Protein AF-A0A382RYS4-F1 (afdb_monomer_lite)

Sequence (226 aa):
MISEGHWERLFLSHIQPLSFIWSLSFKIFPDDVVPYFILAEQAFLLTFPVVVLYRSYGIIPTVAFALYFPLWYNALFDFHLDHLAIPFLLGFFIMERKGKIGLAVFFGFLLALVKEIFTMQAIFCGIYLFIIRKHRLGGSILTLASLVYFFIGCVYLKTYFNPDVMNNNQVPIGAYSWLGNSFQDVILTILTKPFWILKEIFSNEERVKYIFYLFGALGFIPFLKP

Radius of gyration: 19.52 Å; chains: 1; bounding box: 44×47×48 Å

Structure (mmCIF, N/CA/C/O backbone):
data_AF-A0A382RYS4-F1
#
_entry.id   AF-A0A382RYS4-F1
#
loop_
_atom_site.group_PDB
_atom_site.id
_atom_site.type_symbol
_atom_site.label_atom_id
_atom_site.label_alt_id
_atom_site.label_comp_id
_atom_site.label_asym_id
_atom_site.label_entity_id
_atom_site.label_seq_id
_atom_site.pdbx_PDB_ins_code
_atom_site.Cartn_x
_atom_site.Cartn_y
_atom_site.Cartn_z
_atom_site.occupancy
_atom_site.B_iso_or_equiv
_atom_site.auth_seq_id
_atom_site.auth_comp_id
_atom_site.auth_asym_id
_atom_site.auth_atom_id
_atom_site.pdbx_PDB_model_num
ATOM 1 N N . MET A 1 1 ? 15.790 -7.412 -20.231 1.00 60.69 1 MET A N 1
ATOM 2 C CA . MET A 1 1 ? 14.815 -7.596 -19.125 1.00 60.69 1 MET A CA 1
ATOM 3 C C . MET A 1 1 ? 15.552 -7.721 -17.787 1.00 60.69 1 MET A C 1
ATOM 5 O O . MET A 1 1 ? 16.741 -8.006 -17.805 1.00 60.69 1 MET A O 1
ATOM 9 N N . ILE A 1 2 ? 14.905 -7.511 -16.628 1.00 65.75 2 ILE A N 1
ATOM 10 C CA . ILE A 1 2 ? 15.544 -7.708 -15.296 1.00 65.75 2 ILE A CA 1
ATOM 11 C C . ILE A 1 2 ? 16.166 -9.116 -15.191 1.00 65.75 2 ILE A C 1
ATOM 13 O O . ILE A 1 2 ? 17.258 -9.296 -14.658 1.00 65.75 2 ILE A O 1
ATOM 17 N N . SER A 1 3 ? 15.512 -10.101 -15.808 1.00 62.16 3 SER A N 1
ATOM 18 C CA . SER A 1 3 ? 15.965 -11.486 -15.957 1.00 62.16 3 SER A CA 1
ATOM 19 C C . SER A 1 3 ? 17.321 -11.657 -16.663 1.00 62.16 3 SER A C 1
ATOM 21 O O . SER A 1 3 ? 18.003 -12.652 -16.411 1.00 62.16 3 SER A O 1
ATOM 23 N N . GLU A 1 4 ? 17.729 -10.700 -17.495 1.00 72.00 4 GLU A N 1
ATOM 24 C CA . GLU A 1 4 ? 18.959 -10.715 -18.304 1.00 72.00 4 GLU A CA 1
ATOM 25 C C . GLU A 1 4 ? 20.118 -9.950 -17.640 1.00 72.00 4 GLU A C 1
ATOM 27 O O . GLU A 1 4 ? 21.150 -9.729 -18.263 1.00 72.00 4 GLU A O 1
ATOM 32 N N . GLY A 1 5 ? 19.961 -9.539 -16.376 1.00 73.00 5 GLY A N 1
ATOM 33 C CA . GLY A 1 5 ? 20.996 -8.828 -15.617 1.00 73.00 5 GLY A CA 1
ATOM 34 C C . GLY A 1 5 ? 20.756 -7.327 -15.453 1.00 73.00 5 GLY A C 1
ATOM 35 O O . GLY A 1 5 ? 21.546 -6.672 -14.781 1.00 73.00 5 GLY A O 1
ATOM 36 N N . HIS A 1 6 ? 19.653 -6.795 -15.990 1.00 79.38 6 HIS A N 1
ATOM 37 C CA . HIS A 1 6 ? 19.261 -5.385 -15.857 1.00 79.38 6 HIS A CA 1
ATOM 38 C C . HIS A 1 6 ? 18.498 -5.096 -14.553 1.00 79.38 6 HIS A C 1
ATOM 40 O O . HIS A 1 6 ? 17.336 -4.672 -14.568 1.00 79.38 6 HIS A O 1
ATOM 46 N N . TRP A 1 7 ? 19.122 -5.387 -13.413 1.00 81.19 7 TRP A N 1
ATOM 47 C CA . TRP A 1 7 ? 18.533 -5.251 -12.074 1.00 81.19 7 TRP A CA 1
ATOM 48 C C . TRP A 1 7 ? 18.198 -3.810 -11.696 1.00 81.19 7 TRP A C 1
ATOM 50 O O . TRP A 1 7 ? 17.255 -3.567 -10.948 1.00 81.19 7 TRP A O 1
ATOM 60 N N . GLU A 1 8 ? 18.925 -2.850 -12.259 1.00 78.44 8 GLU A N 1
ATOM 61 C CA . GLU A 1 8 ? 18.710 -1.417 -12.092 1.00 78.44 8 GLU A CA 1
ATOM 62 C C . GLU A 1 8 ? 17.281 -0.988 -12.452 1.00 78.44 8 GLU A C 1
ATOM 64 O O . GLU A 1 8 ? 16.744 -0.059 -11.851 1.00 78.44 8 GLU A O 1
ATOM 69 N N . ARG A 1 9 ? 16.617 -1.716 -13.363 1.00 81.75 9 ARG A N 1
ATOM 70 C CA . ARG A 1 9 ? 15.245 -1.416 -13.797 1.00 81.75 9 ARG A CA 1
ATOM 71 C C . ARG A 1 9 ? 14.201 -1.576 -12.694 1.00 81.75 9 ARG A C 1
ATOM 73 O O . ARG A 1 9 ? 13.141 -0.975 -12.804 1.00 81.75 9 ARG A O 1
ATOM 80 N N . LEU A 1 10 ? 14.510 -2.312 -11.622 1.00 81.56 10 LEU A N 1
ATOM 81 C CA . LEU A 1 10 ? 13.671 -2.406 -10.418 1.00 81.56 10 LEU A CA 1
ATOM 82 C C . LEU A 1 10 ? 13.501 -1.059 -9.692 1.00 81.56 10 LEU A C 1
ATOM 84 O O . LEU A 1 10 ? 12.609 -0.915 -8.852 1.00 81.56 10 LEU A O 1
ATOM 88 N N . PHE A 1 11 ? 14.394 -0.107 -9.974 1.00 83.88 11 PHE A N 1
ATOM 89 C CA . PHE A 1 11 ? 14.517 1.169 -9.275 1.00 83.88 11 PHE A CA 1
ATOM 90 C C . PHE A 1 11 ? 14.379 2.384 -10.207 1.00 83.88 11 PHE A C 1
ATOM 92 O O . PHE A 1 11 ? 14.509 3.524 -9.751 1.00 83.88 11 PHE A O 1
ATOM 99 N N . LEU A 1 12 ? 14.131 2.165 -11.504 1.00 78.31 12 LEU A N 1
ATOM 100 C CA . LEU A 1 12 ? 13.920 3.239 -12.476 1.00 78.31 12 LEU A CA 1
ATOM 101 C C . LEU A 1 12 ? 12.500 3.797 -12.341 1.00 78.31 12 LEU A C 1
ATOM 103 O O . LEU A 1 12 ? 11.526 3.049 -12.386 1.00 78.31 12 LEU A O 1
ATOM 107 N N . SER A 1 13 ? 12.380 5.121 -12.224 1.00 76.12 13 SER A N 1
ATOM 108 C CA . SER A 1 13 ? 11.151 5.886 -11.950 1.00 76.12 13 SER A CA 1
ATOM 109 C C . SER A 1 13 ? 10.517 5.610 -10.575 1.00 76.12 13 SER A C 1
ATOM 111 O O . SER A 1 13 ? 10.322 6.531 -9.774 1.00 76.12 13 SER A O 1
ATOM 113 N N . HIS A 1 14 ? 10.270 4.341 -10.260 1.00 83.00 14 HIS A N 1
ATOM 114 C CA . HIS A 1 14 ? 9.740 3.862 -8.991 1.00 83.00 14 HIS A CA 1
ATOM 115 C C . HIS A 1 14 ? 10.618 2.762 -8.406 1.00 83.00 14 HIS A C 1
ATOM 117 O O . HIS A 1 14 ? 11.330 2.059 -9.117 1.00 83.00 14 HIS A O 1
ATOM 123 N N . ILE A 1 15 ? 10.550 2.602 -7.088 1.00 87.62 15 ILE A N 1
ATOM 124 C CA . ILE A 1 15 ? 11.322 1.601 -6.356 1.00 87.62 15 ILE A CA 1
ATOM 125 C C . ILE A 1 15 ? 10.385 0.467 -5.990 1.00 87.62 15 ILE A C 1
ATOM 127 O O . ILE A 1 15 ? 9.587 0.563 -5.055 1.00 87.62 15 ILE A O 1
ATOM 131 N N . GLN A 1 16 ? 10.480 -0.599 -6.776 1.00 90.62 16 GLN A N 1
ATOM 132 C CA . GLN A 1 16 ? 9.531 -1.703 -6.794 1.00 90.62 16 GLN A CA 1
ATOM 133 C C . GLN A 1 16 ? 10.272 -3.042 -6.730 1.00 90.62 16 GLN A C 1
ATOM 135 O O . GLN A 1 16 ? 10.238 -3.817 -7.688 1.00 90.62 16 GLN A O 1
ATOM 140 N N . PRO A 1 17 ? 10.955 -3.362 -5.617 1.00 90.44 17 PRO A N 1
ATOM 141 C CA . PRO A 1 17 ? 11.788 -4.562 -5.524 1.00 90.44 17 PRO A CA 1
ATOM 142 C C . PRO A 1 17 ? 11.008 -5.860 -5.766 1.00 90.44 17 PRO A C 1
ATOM 144 O O . PRO A 1 17 ? 11.573 -6.829 -6.270 1.00 90.44 17 PRO A O 1
ATOM 147 N N . LEU A 1 18 ? 9.705 -5.886 -5.463 1.00 91.69 18 LEU A N 1
ATOM 148 C CA . LEU A 1 18 ? 8.868 -7.064 -5.697 1.00 91.69 18 LEU A CA 1
ATOM 149 C C . LEU A 1 18 ? 8.663 -7.380 -7.187 1.00 91.69 18 LEU A C 1
ATOM 151 O O . LEU A 1 18 ? 8.403 -8.539 -7.502 1.00 91.69 18 LEU A O 1
ATOM 155 N N . SER A 1 19 ? 8.865 -6.424 -8.109 1.00 89.31 19 SER A N 1
ATOM 156 C CA . SER A 1 19 ? 8.783 -6.684 -9.563 1.00 89.31 19 SER A CA 1
ATOM 157 C C . SER A 1 19 ? 9.774 -7.756 -10.027 1.00 89.31 19 SER A C 1
ATOM 159 O O . SER A 1 19 ? 9.561 -8.394 -11.060 1.00 89.31 19 SER A O 1
ATOM 161 N N . PHE A 1 20 ? 10.809 -8.039 -9.228 1.00 88.75 20 PHE A N 1
ATOM 162 C CA . PHE A 1 20 ? 11.711 -9.156 -9.467 1.00 88.75 20 PHE A CA 1
ATOM 163 C C . PHE A 1 20 ? 10.974 -10.499 -9.606 1.00 88.75 20 PHE A C 1
ATOM 165 O O . PHE A 1 20 ? 11.340 -11.295 -10.468 1.00 88.75 20 PHE A O 1
ATOM 172 N N . ILE A 1 21 ? 9.911 -10.735 -8.830 1.00 89.81 21 ILE A N 1
ATOM 173 C CA . ILE A 1 21 ? 9.134 -11.983 -8.884 1.00 89.81 21 ILE A CA 1
ATOM 174 C C . ILE A 1 21 ? 8.573 -12.195 -10.296 1.00 89.81 21 ILE A C 1
ATOM 176 O O . ILE A 1 21 ? 8.792 -13.244 -10.895 1.00 89.81 21 ILE A O 1
ATOM 180 N N . TRP A 1 22 ? 7.952 -11.164 -10.869 1.00 89.31 22 TRP A N 1
ATOM 181 C CA . TRP A 1 22 ? 7.413 -11.201 -12.231 1.00 89.31 22 TRP A CA 1
ATOM 182 C C . TRP A 1 22 ? 8.494 -11.294 -13.301 1.00 89.31 22 TRP A C 1
ATOM 184 O O . TRP A 1 22 ? 8.272 -11.895 -14.350 1.00 89.31 22 TRP A O 1
ATOM 194 N N . SER A 1 23 ? 9.692 -10.764 -13.041 1.00 87.12 23 SER A N 1
ATOM 195 C CA . SER A 1 23 ? 10.808 -10.915 -13.976 1.00 87.12 23 SER A CA 1
ATOM 196 C C . SER A 1 23 ? 11.225 -12.375 -14.182 1.00 87.12 23 SER A C 1
ATOM 198 O O . SER A 1 23 ? 11.743 -12.717 -15.244 1.00 87.12 23 SER A O 1
ATOM 200 N N . LEU A 1 24 ? 10.976 -13.250 -13.200 1.00 88.38 24 LEU A N 1
ATOM 201 C CA . LEU A 1 24 ? 11.248 -14.682 -13.324 1.00 88.38 24 LEU A CA 1
ATOM 202 C C . LEU A 1 24 ? 10.278 -15.367 -14.288 1.00 88.38 24 LEU A C 1
ATOM 204 O O . LEU A 1 24 ? 10.679 -16.311 -14.964 1.00 88.38 24 LEU A O 1
ATOM 208 N N . SER A 1 25 ? 9.045 -14.871 -14.415 1.00 87.88 25 SER A N 1
ATOM 209 C CA . SER A 1 25 ? 8.045 -15.409 -15.343 1.00 87.88 25 SER A CA 1
ATOM 210 C C . SER A 1 25 ? 8.533 -15.356 -16.792 1.00 87.88 25 SER A C 1
ATOM 212 O O . SER A 1 25 ? 8.337 -16.316 -17.530 1.00 87.88 25 SER A O 1
ATOM 214 N N . PHE A 1 26 ? 9.275 -14.305 -17.159 1.00 86.06 26 PHE A N 1
ATOM 215 C CA . PHE A 1 26 ? 9.914 -14.158 -18.475 1.00 86.06 26 PHE A CA 1
ATOM 216 C C . PHE A 1 26 ? 11.054 -15.157 -18.739 1.00 86.06 26 PHE A C 1
ATOM 218 O O . PHE A 1 26 ? 11.520 -15.266 -19.864 1.00 86.06 26 PHE A O 1
ATOM 225 N N . LYS A 1 27 ? 11.540 -15.885 -17.724 1.00 88.12 27 LYS A N 1
ATOM 226 C CA . LYS A 1 27 ? 12.499 -16.990 -17.925 1.00 88.12 27 LYS A CA 1
ATOM 227 C C . LYS A 1 27 ? 11.820 -18.341 -18.124 1.00 88.12 27 LYS A C 1
ATOM 229 O O . LYS A 1 27 ? 12.459 -19.269 -18.608 1.00 88.12 27 LYS A O 1
ATOM 234 N N . ILE A 1 28 ? 10.582 -18.474 -17.653 1.00 89.81 28 ILE A N 1
ATOM 235 C CA . ILE A 1 28 ? 9.876 -19.755 -17.556 1.00 89.81 28 ILE A CA 1
ATOM 236 C C . ILE A 1 28 ? 8.882 -19.902 -18.708 1.00 89.81 28 ILE A C 1
ATOM 238 O O . ILE A 1 28 ? 8.759 -20.986 -19.275 1.00 89.81 28 ILE A O 1
ATOM 242 N N . PHE A 1 29 ? 8.170 -18.826 -19.039 1.00 91.12 29 PHE A N 1
ATOM 243 C CA . PHE A 1 29 ? 7.124 -18.827 -20.051 1.00 91.12 29 PHE A CA 1
ATOM 244 C C . PHE A 1 29 ? 7.593 -18.185 -21.363 1.00 91.12 29 PHE A C 1
ATOM 246 O O . PHE A 1 29 ? 8.449 -17.301 -21.330 1.00 91.12 29 PHE A O 1
ATOM 253 N N . PRO A 1 30 ? 7.006 -18.587 -22.505 1.00 92.50 30 PRO A N 1
ATOM 254 C CA . PRO A 1 30 ? 7.165 -17.884 -23.776 1.00 92.50 30 PRO A CA 1
ATOM 255 C C . PRO A 1 30 ? 6.723 -16.416 -23.696 1.00 92.50 30 PRO A C 1
ATOM 257 O O . PRO A 1 30 ? 5.744 -16.101 -23.013 1.00 92.50 30 PRO A O 1
ATOM 260 N N . ASP A 1 31 ? 7.407 -15.531 -24.426 1.00 89.50 31 ASP A N 1
ATOM 261 C CA . ASP A 1 31 ? 7.185 -14.076 -24.379 1.00 89.50 31 ASP A CA 1
ATOM 262 C C . ASP A 1 31 ? 5.748 -13.652 -24.729 1.00 89.50 31 ASP A C 1
ATOM 264 O O . ASP A 1 31 ? 5.246 -12.656 -24.209 1.00 89.50 31 ASP A O 1
ATOM 268 N N . ASP A 1 32 ? 5.057 -14.418 -25.573 1.00 93.00 32 ASP A N 1
ATOM 269 C CA . ASP A 1 32 ? 3.662 -14.196 -25.954 1.00 93.00 32 ASP A CA 1
ATOM 270 C C . ASP A 1 32 ? 2.666 -14.585 -24.850 1.00 93.00 32 ASP A C 1
ATOM 272 O O . ASP A 1 32 ? 1.567 -14.039 -24.796 1.00 93.00 32 ASP A O 1
ATOM 276 N N . VAL A 1 33 ? 3.047 -15.479 -23.933 1.00 93.69 33 VAL A N 1
ATOM 277 C CA . VAL A 1 33 ? 2.192 -15.961 -22.834 1.00 93.69 33 VAL A CA 1
ATOM 278 C C . VAL A 1 33 ? 2.319 -15.090 -21.584 1.00 93.69 33 VAL A C 1
ATOM 280 O O . VAL A 1 33 ? 1.342 -14.920 -20.847 1.00 93.69 33 VAL A O 1
ATOM 283 N N . VAL A 1 34 ? 3.503 -14.521 -21.335 1.00 92.00 34 VAL A N 1
ATOM 284 C CA . VAL A 1 34 ? 3.798 -13.777 -20.099 1.00 92.00 34 VAL A CA 1
ATOM 285 C C . VAL A 1 34 ? 2.787 -12.653 -19.819 1.00 92.00 34 VAL A C 1
ATOM 287 O O . VAL A 1 34 ? 2.286 -12.612 -18.694 1.00 92.00 34 VAL A O 1
ATOM 290 N N . PRO A 1 35 ? 2.398 -11.782 -20.774 1.00 91.94 35 PRO A N 1
ATOM 291 C CA . PRO A 1 35 ? 1.430 -10.719 -20.493 1.00 91.94 35 PRO A CA 1
ATOM 292 C C . PRO A 1 35 ? 0.087 -11.251 -19.977 1.00 91.94 35 PRO A C 1
ATOM 294 O O . PRO A 1 35 ? -0.452 -10.724 -19.005 1.00 91.94 35 PRO A O 1
ATOM 297 N N . TYR A 1 36 ? -0.428 -12.333 -20.569 1.00 92.69 36 TYR A N 1
ATOM 298 C CA . TYR A 1 36 ? -1.681 -12.952 -20.133 1.00 92.69 36 TYR A CA 1
ATOM 299 C C . TYR A 1 36 ? -1.560 -13.556 -18.735 1.00 92.69 36 TYR A C 1
ATOM 301 O O . TYR A 1 36 ? -2.472 -13.404 -17.923 1.00 92.69 36 TYR A O 1
ATOM 309 N N . PHE A 1 37 ? -0.431 -14.206 -18.439 1.00 93.38 37 PHE A N 1
ATOM 310 C CA . PHE A 1 37 ? -0.154 -14.757 -17.114 1.00 93.38 37 PHE A CA 1
ATOM 311 C C . PHE A 1 37 ? -0.157 -13.661 -16.042 1.00 93.38 37 PHE A C 1
ATOM 313 O O . PHE A 1 37 ? -0.853 -13.779 -15.034 1.00 93.38 37 PHE A O 1
ATOM 320 N N . ILE A 1 38 ? 0.568 -12.570 -16.290 1.00 93.12 38 ILE A N 1
ATOM 321 C CA . ILE A 1 38 ? 0.711 -11.458 -15.349 1.00 93.12 38 ILE A CA 1
ATOM 322 C C . ILE A 1 38 ? -0.638 -10.752 -15.111 1.00 93.12 38 ILE A C 1
ATOM 324 O O . ILE A 1 38 ? -0.990 -10.448 -13.970 1.00 93.12 38 ILE A O 1
ATOM 328 N N . LEU A 1 39 ? -1.433 -10.533 -16.164 1.00 93.12 39 LEU A N 1
ATOM 329 C CA . LEU A 1 39 ? -2.765 -9.932 -16.034 1.00 93.12 39 LEU A CA 1
ATOM 330 C C . LEU A 1 39 ? -3.754 -10.853 -15.305 1.00 93.12 39 LEU A C 1
ATOM 332 O O . LEU A 1 39 ? -4.543 -10.382 -14.482 1.00 93.12 39 LEU A O 1
ATOM 336 N N . ALA A 1 40 ? -3.704 -12.162 -15.564 1.00 93.31 40 ALA A N 1
ATOM 337 C CA . ALA A 1 40 ? -4.526 -13.139 -14.855 1.00 93.31 40 ALA A CA 1
ATOM 338 C C . ALA A 1 40 ? -4.175 -13.193 -13.360 1.00 93.31 40 ALA A C 1
ATOM 340 O O . ALA A 1 40 ? -5.072 -13.244 -12.516 1.00 93.31 40 ALA A O 1
ATOM 341 N N . GLU A 1 41 ? -2.887 -13.129 -13.019 1.00 93.31 41 GLU A N 1
ATOM 342 C CA . GLU A 1 41 ? -2.427 -13.050 -11.634 1.00 93.31 41 GLU A CA 1
ATOM 343 C C . GLU A 1 41 ? -2.902 -11.764 -10.949 1.00 93.31 41 GLU A C 1
ATOM 345 O O . GLU A 1 41 ? -3.449 -11.831 -9.847 1.00 93.31 41 GLU A O 1
ATOM 350 N N . GLN A 1 42 ? -2.766 -10.605 -11.602 1.00 94.19 42 GLN A N 1
ATOM 351 C CA . GLN A 1 42 ? -3.273 -9.337 -11.075 1.00 94.19 42 GLN A CA 1
ATOM 352 C C . GLN A 1 42 ? -4.776 -9.436 -10.773 1.00 94.19 42 GLN A C 1
ATOM 354 O O . GLN A 1 42 ? -5.208 -9.107 -9.666 1.00 94.19 42 GLN A O 1
ATOM 359 N N . ALA A 1 43 ? -5.578 -9.950 -11.710 1.00 93.19 43 ALA A N 1
ATOM 360 C CA . ALA A 1 43 ? -7.014 -10.148 -11.506 1.00 93.19 43 ALA A CA 1
ATOM 361 C C . ALA A 1 43 ? -7.313 -11.122 -10.350 1.00 93.19 43 ALA A C 1
ATOM 363 O O . ALA A 1 43 ? -8.213 -10.879 -9.536 1.00 93.19 43 ALA A O 1
ATOM 364 N N . PHE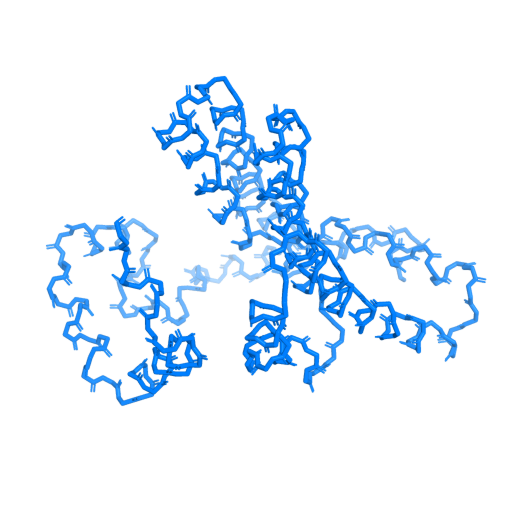 A 1 44 ? -6.537 -12.201 -10.231 1.00 94.62 44 PHE A N 1
ATOM 365 C CA . PHE A 1 44 ? -6.647 -13.144 -9.122 1.00 94.62 44 PHE A CA 1
ATOM 366 C C . PHE A 1 44 ? -6.343 -12.476 -7.776 1.00 94.62 44 PHE A C 1
ATOM 368 O O . PHE A 1 44 ? -7.129 -12.605 -6.842 1.00 94.62 44 PHE A O 1
ATOM 375 N N . LEU A 1 45 ? -5.252 -11.720 -7.660 1.00 94.88 45 LEU A N 1
ATOM 376 C CA . LEU A 1 45 ? -4.847 -11.072 -6.409 1.00 94.88 45 LEU A CA 1
ATOM 377 C C . LEU A 1 45 ? -5.811 -9.964 -5.970 1.00 94.88 45 LEU A C 1
ATOM 379 O O . LEU A 1 45 ? -6.005 -9.768 -4.769 1.00 94.88 45 LEU A O 1
ATOM 383 N N . LEU A 1 46 ? -6.462 -9.288 -6.920 1.00 93.62 46 LEU A N 1
ATOM 384 C CA . LEU A 1 46 ? -7.517 -8.310 -6.642 1.00 93.62 46 LEU A CA 1
ATOM 385 C C . LEU A 1 46 ? -8.798 -8.962 -6.108 1.00 93.62 46 LEU A C 1
ATOM 387 O O . LEU A 1 46 ? -9.451 -8.417 -5.216 1.00 93.62 46 LEU A O 1
ATOM 391 N N . THR A 1 47 ? -9.155 -10.136 -6.630 1.00 93.75 47 THR A N 1
ATOM 392 C CA . THR A 1 47 ? -10.403 -10.832 -6.281 1.00 93.75 47 THR A CA 1
ATOM 393 C C . THR A 1 47 ? -10.249 -11.811 -5.118 1.00 93.75 47 THR A C 1
ATOM 395 O O . THR A 1 47 ? -11.199 -12.023 -4.368 1.00 93.75 47 THR A O 1
ATOM 398 N N . PHE A 1 48 ? -9.057 -12.357 -4.876 1.00 95.00 48 PHE A N 1
ATOM 399 C CA . PHE A 1 48 ? -8.757 -13.271 -3.770 1.00 95.00 48 PHE A CA 1
ATOM 400 C C . PHE A 1 48 ? -9.227 -12.773 -2.382 1.00 95.00 48 PHE A C 1
ATOM 402 O O . PHE A 1 48 ? -9.837 -13.560 -1.643 1.00 95.00 48 PHE A O 1
ATOM 409 N N . PRO A 1 49 ? -9.037 -11.486 -2.015 1.00 95.44 49 PRO A N 1
ATOM 410 C CA . PRO A 1 49 ? -9.613 -10.882 -0.814 1.00 95.44 49 PRO A CA 1
ATOM 411 C C . PRO A 1 49 ? -11.095 -11.181 -0.566 1.00 95.44 49 PRO A C 1
ATOM 413 O O . PRO A 1 49 ? -11.482 -11.347 0.590 1.00 95.44 49 PRO A O 1
ATOM 416 N N . VAL A 1 50 ? -11.917 -11.307 -1.615 1.00 95.31 50 VAL A N 1
ATOM 417 C CA . VAL A 1 50 ? -13.360 -11.599 -1.526 1.00 95.31 50 VAL A CA 1
ATOM 418 C C . VAL A 1 50 ? -13.606 -12.890 -0.746 1.00 95.31 50 VAL A C 1
ATOM 420 O O . VAL A 1 50 ? -14.450 -12.928 0.149 1.00 95.31 50 VAL A O 1
ATOM 423 N N . VAL A 1 51 ? -12.826 -13.942 -1.012 1.00 95.44 51 VAL A N 1
ATOM 424 C CA . VAL A 1 51 ? -12.975 -15.244 -0.341 1.00 95.44 51 VAL A CA 1
ATOM 425 C C . VAL A 1 51 ? -12.635 -15.134 1.145 1.00 95.44 51 VAL A C 1
ATOM 427 O O . VAL A 1 51 ? -13.335 -15.682 2.002 1.00 95.44 51 VAL A O 1
ATOM 430 N N . VAL A 1 52 ? -11.556 -14.418 1.465 1.00 95.69 52 VAL A N 1
ATOM 431 C CA . VAL A 1 52 ? -11.097 -14.223 2.846 1.00 95.69 52 VAL A CA 1
ATOM 432 C C . VAL A 1 52 ? -12.086 -13.359 3.629 1.00 95.69 52 VAL A C 1
ATOM 434 O O . VAL A 1 52 ? -12.405 -13.691 4.775 1.00 95.69 52 VAL A O 1
ATOM 437 N N . LEU A 1 53 ? -12.596 -12.285 3.022 1.00 95.50 53 LEU A N 1
ATOM 438 C CA . LEU A 1 53 ? -13.595 -11.399 3.615 1.00 95.50 53 LEU A CA 1
ATOM 439 C C . LEU A 1 53 ? -14.908 -12.133 3.869 1.00 95.50 53 LEU A C 1
ATOM 441 O O . LEU A 1 53 ? -15.427 -12.039 4.979 1.00 95.50 53 LEU A O 1
ATOM 445 N N . TYR A 1 54 ? -15.381 -12.938 2.917 1.00 96.62 54 TYR A N 1
ATOM 446 C CA . TYR A 1 54 ? -16.614 -13.707 3.077 1.00 96.62 54 TYR A CA 1
ATOM 447 C C . TYR A 1 54 ? -16.530 -14.658 4.266 1.00 96.62 54 TYR A C 1
ATOM 449 O O . TYR A 1 54 ? -17.405 -14.667 5.131 1.00 96.62 54 TYR A O 1
ATOM 457 N N . ARG A 1 55 ? -15.426 -15.406 4.365 1.00 95.00 55 ARG A N 1
ATOM 458 C CA . ARG A 1 55 ? -15.202 -16.354 5.465 1.00 95.00 55 ARG A CA 1
ATOM 459 C C . ARG A 1 55 ? -14.999 -15.682 6.822 1.00 95.00 55 ARG A C 1
ATOM 461 O O . ARG A 1 55 ? -15.246 -16.319 7.838 1.00 95.00 55 ARG A O 1
ATOM 468 N N . SER A 1 56 ? -14.517 -14.439 6.850 1.00 93.75 56 SER A N 1
ATOM 469 C CA . SER A 1 56 ? -14.149 -13.756 8.100 1.00 93.75 56 SER A CA 1
ATOM 470 C C . SER A 1 56 ? -15.214 -12.775 8.602 1.00 93.75 56 SER A C 1
ATOM 472 O O . SER A 1 56 ? -15.330 -12.588 9.809 1.00 93.75 56 SER A O 1
ATOM 474 N N . TYR A 1 57 ? -15.970 -12.140 7.701 1.00 92.56 57 TYR A N 1
ATOM 475 C CA . TYR A 1 57 ? -16.914 -11.052 8.009 1.00 92.56 57 TYR A CA 1
ATOM 476 C C . TYR A 1 57 ? -18.288 -11.204 7.341 1.00 92.56 57 TYR A C 1
ATOM 478 O O . TYR A 1 57 ? -19.154 -10.353 7.539 1.00 92.56 57 TYR A O 1
ATOM 486 N N . GLY A 1 58 ? -18.511 -12.266 6.563 1.00 95.00 58 GLY A N 1
ATOM 487 C CA . GLY A 1 58 ? -19.785 -12.535 5.902 1.00 95.00 58 GLY A CA 1
ATOM 488 C C . GLY A 1 58 ? -20.007 -11.736 4.614 1.00 95.00 58 GLY A C 1
ATOM 489 O O . GLY A 1 58 ? -19.096 -11.135 4.040 1.00 95.00 58 GLY A O 1
ATOM 490 N N . ILE A 1 59 ? -21.249 -11.765 4.128 1.00 95.69 59 ILE A N 1
ATOM 491 C CA . ILE A 1 59 ? -21.594 -11.291 2.783 1.00 95.69 59 ILE A CA 1
ATOM 492 C C . ILE A 1 59 ? -21.542 -9.767 2.630 1.00 95.69 59 ILE A C 1
ATOM 494 O O . ILE A 1 59 ? -21.078 -9.288 1.602 1.00 95.69 59 ILE A O 1
ATOM 498 N N . ILE A 1 60 ? -21.953 -8.995 3.643 1.00 91.94 60 ILE A N 1
ATOM 499 C CA . ILE A 1 60 ? -22.096 -7.534 3.507 1.00 91.94 60 ILE A CA 1
ATOM 500 C C . ILE A 1 60 ? -20.743 -6.856 3.213 1.00 91.94 60 ILE A C 1
ATOM 502 O O . ILE A 1 60 ? -20.645 -6.176 2.190 1.00 91.94 60 ILE A O 1
ATOM 506 N N . PRO A 1 61 ? -19.666 -7.067 4.003 1.00 90.06 61 PRO A N 1
ATOM 507 C CA . PRO A 1 61 ? -18.366 -6.457 3.705 1.00 90.06 61 PRO A CA 1
ATOM 508 C C . PRO A 1 61 ? -17.748 -6.988 2.411 1.00 90.06 61 PRO A C 1
ATOM 510 O O . PRO A 1 61 ? -16.996 -6.282 1.748 1.00 90.06 61 PRO A O 1
ATOM 513 N N . THR A 1 62 ? -18.083 -8.224 2.039 1.00 93.75 62 THR A N 1
ATOM 514 C CA . THR A 1 62 ? -17.620 -8.855 0.800 1.00 93.75 62 THR A CA 1
ATOM 515 C C . THR A 1 62 ? -18.215 -8.175 -0.425 1.00 93.75 62 THR A C 1
ATOM 517 O O . THR A 1 62 ? -17.480 -7.830 -1.344 1.00 93.75 62 THR A O 1
ATOM 520 N N . VAL A 1 63 ? -19.529 -7.940 -0.426 1.00 92.50 63 VAL A N 1
ATOM 521 C CA . VAL A 1 63 ? -20.214 -7.220 -1.505 1.00 92.50 63 VAL A CA 1
ATOM 522 C C . VAL A 1 63 ? -19.744 -5.770 -1.556 1.00 92.50 63 VAL A C 1
ATOM 524 O O . VAL A 1 63 ? -19.431 -5.283 -2.636 1.00 92.50 63 VAL A O 1
ATOM 527 N N . ALA A 1 64 ? -19.611 -5.101 -0.406 1.00 90.81 64 ALA A N 1
ATOM 528 C CA . ALA A 1 64 ? -19.086 -3.737 -0.352 1.00 90.81 64 ALA A CA 1
ATOM 529 C C . ALA A 1 64 ? -17.674 -3.643 -0.951 1.00 90.81 64 ALA A C 1
ATOM 531 O O . ALA A 1 64 ? -17.408 -2.757 -1.754 1.00 90.81 64 ALA A O 1
ATOM 532 N N . PHE A 1 65 ? -16.789 -4.588 -0.617 1.00 91.56 65 PHE A N 1
ATOM 533 C CA . PHE A 1 65 ? -15.452 -4.673 -1.201 1.00 91.56 65 PHE A CA 1
ATOM 534 C C . PHE A 1 65 ? -15.498 -4.957 -2.709 1.00 91.56 65 PHE A C 1
ATOM 536 O O . PHE A 1 65 ? -14.836 -4.271 -3.479 1.00 91.56 65 PHE A O 1
ATOM 543 N N . ALA A 1 66 ? -16.307 -5.926 -3.145 1.00 91.75 66 ALA A N 1
ATOM 544 C CA . ALA A 1 66 ? -16.427 -6.298 -4.553 1.00 91.75 66 ALA A CA 1
ATOM 545 C C . ALA A 1 66 ? -17.051 -5.194 -5.422 1.00 91.75 66 ALA A C 1
ATOM 547 O O . ALA A 1 66 ? -16.795 -5.154 -6.617 1.00 91.75 66 ALA A O 1
ATOM 548 N N . LEU A 1 67 ? -17.853 -4.292 -4.855 1.00 90.00 67 LEU A N 1
ATOM 549 C CA . LEU A 1 67 ? -18.435 -3.149 -5.569 1.00 90.00 67 LEU A CA 1
ATOM 550 C C . LEU A 1 67 ? -17.618 -1.858 -5.408 1.00 90.00 67 LEU A C 1
ATOM 552 O O . LEU A 1 67 ? -17.983 -0.822 -5.961 1.00 90.00 67 LEU A O 1
ATOM 556 N N . TYR A 1 68 ? -16.514 -1.894 -4.661 1.00 90.06 68 TYR A N 1
ATOM 557 C CA . TYR A 1 68 ? -15.716 -0.712 -4.373 1.00 90.06 68 TYR A CA 1
ATOM 558 C C . TYR A 1 68 ? -14.941 -0.261 -5.617 1.00 90.06 68 TYR A C 1
ATOM 560 O O . TYR A 1 68 ? -13.915 -0.836 -5.962 1.00 90.06 68 TYR A O 1
ATOM 568 N N . PHE A 1 69 ? -15.412 0.786 -6.298 1.00 87.69 69 PHE A N 1
ATOM 569 C CA . PHE A 1 69 ? -14.830 1.260 -7.562 1.00 87.69 69 PHE A CA 1
ATOM 570 C C . PHE A 1 69 ? -13.297 1.455 -7.544 1.00 87.69 69 PHE A C 1
ATOM 572 O O . PHE A 1 69 ? -12.645 0.985 -8.480 1.00 87.69 69 PHE A O 1
ATOM 579 N N . PRO A 1 70 ? -12.675 2.045 -6.499 1.00 87.69 70 PRO A N 1
ATOM 580 C CA . PRO A 1 70 ? -11.217 2.179 -6.449 1.00 87.69 70 PRO A CA 1
ATOM 581 C C . PRO A 1 70 ? -10.455 0.843 -6.498 1.00 87.69 70 PRO A C 1
ATOM 583 O O . PRO A 1 70 ? -9.311 0.817 -6.949 1.00 87.69 70 PRO A O 1
ATOM 586 N N . LEU A 1 71 ? -11.073 -0.273 -6.085 1.00 90.12 71 LEU A N 1
ATOM 587 C CA . LEU A 1 71 ? -10.496 -1.610 -6.253 1.00 90.12 71 LEU A CA 1
ATOM 588 C C . LEU A 1 71 ? -10.307 -1.933 -7.738 1.00 90.12 71 LEU A C 1
ATOM 590 O O . LEU A 1 71 ? -9.212 -2.291 -8.157 1.00 90.12 71 LEU A O 1
ATOM 594 N N . TRP A 1 72 ? -11.358 -1.763 -8.539 1.00 88.62 72 TRP A N 1
ATOM 595 C CA . TRP A 1 72 ? -11.344 -2.080 -9.970 1.00 88.62 72 TRP A CA 1
ATOM 596 C C . TRP A 1 72 ? -10.536 -1.090 -10.793 1.00 88.62 72 TRP A C 1
ATOM 598 O O . TRP A 1 72 ? -9.981 -1.464 -11.821 1.00 88.62 72 TRP A O 1
ATOM 608 N N . TYR A 1 73 ? -10.402 0.147 -10.317 1.00 88.88 73 TYR A N 1
ATOM 609 C CA . TYR A 1 73 ? -9.539 1.136 -10.952 1.00 88.88 73 TYR A CA 1
ATOM 610 C C . TYR A 1 73 ? -8.074 0.667 -11.031 1.00 88.88 73 TYR A C 1
ATOM 612 O O . TYR A 1 73 ? -7.382 0.998 -11.988 1.00 88.88 73 TYR A O 1
ATOM 620 N N . ASN A 1 74 ? -7.622 -0.183 -10.095 1.00 88.69 74 ASN A N 1
ATOM 621 C CA . ASN A 1 74 ? -6.294 -0.811 -10.154 1.00 88.69 74 ASN A CA 1
ATOM 622 C C . ASN A 1 74 ? -6.139 -1.810 -11.318 1.00 88.69 74 ASN A C 1
ATOM 624 O O . ASN A 1 74 ? -5.018 -2.164 -11.661 1.00 88.69 74 ASN A O 1
ATOM 628 N N . ALA A 1 75 ? -7.239 -2.283 -11.911 1.00 87.31 75 ALA A N 1
ATOM 629 C CA . ALA A 1 75 ? -7.249 -3.200 -13.053 1.00 87.31 75 ALA A CA 1
ATOM 630 C C . ALA A 1 75 ? -7.679 -2.547 -14.370 1.00 87.31 75 ALA A C 1
ATOM 632 O O . ALA A 1 75 ? -7.798 -3.243 -15.373 1.00 87.31 75 ALA A O 1
ATOM 633 N N . LEU A 1 76 ? -7.972 -1.243 -14.370 1.00 85.50 76 LEU A N 1
ATOM 634 C CA . LEU A 1 76 ? -8.528 -0.575 -15.545 1.00 85.50 76 LEU A CA 1
ATOM 635 C C . LEU A 1 76 ? -7.478 -0.337 -16.641 1.00 85.50 76 LEU A C 1
ATOM 637 O O . LEU A 1 76 ? -7.825 -0.273 -17.818 1.00 85.50 76 LEU A O 1
ATOM 641 N N . PHE A 1 77 ? -6.212 -0.205 -16.246 1.00 81.62 77 PHE A N 1
ATOM 642 C CA . PHE A 1 77 ? -5.085 0.061 -17.136 1.00 81.62 77 PHE A CA 1
ATOM 643 C C . PHE A 1 77 ? -4.143 -1.151 -17.214 1.00 81.62 77 PHE A C 1
ATOM 645 O O . PHE A 1 77 ? -4.503 -2.270 -16.851 1.00 81.62 77 PHE A O 1
ATOM 652 N N . ASP A 1 78 ? -2.940 -0.930 -17.726 1.00 85.56 78 ASP A N 1
ATOM 653 C CA . ASP A 1 78 ? -1.849 -1.892 -17.794 1.00 85.56 78 ASP A CA 1
ATOM 654 C C . ASP A 1 78 ? -1.409 -2.415 -16.415 1.00 85.56 78 ASP A C 1
ATOM 656 O O . ASP A 1 78 ? -1.878 -1.996 -15.352 1.00 85.56 78 ASP A O 1
ATOM 660 N N . PHE A 1 79 ? -0.507 -3.394 -16.441 1.00 89.94 79 PHE A N 1
ATOM 661 C CA . PHE A 1 79 ? -0.023 -4.053 -15.239 1.00 89.94 79 PHE A CA 1
ATOM 662 C C . PHE A 1 79 ? 0.752 -3.098 -14.327 1.00 89.94 79 PHE A C 1
ATOM 664 O O . PHE A 1 79 ? 1.721 -2.463 -14.739 1.00 89.94 79 PHE A O 1
ATOM 671 N N . HIS A 1 80 ? 0.376 -3.084 -13.051 1.00 89.44 80 HIS A N 1
ATOM 672 C CA . HIS A 1 80 ? 1.005 -2.274 -12.013 1.00 89.44 80 HIS A CA 1
ATOM 673 C C . HIS A 1 80 ? 1.087 -3.064 -10.719 1.00 89.44 80 HIS A C 1
ATOM 675 O O . HIS A 1 80 ? 0.099 -3.674 -10.330 1.00 89.44 80 HIS A O 1
ATOM 681 N N . LEU A 1 81 ? 2.200 -3.000 -9.984 1.00 91.69 81 LEU A N 1
ATOM 682 C CA . LEU A 1 81 ? 2.337 -3.729 -8.713 1.00 91.69 81 LEU A CA 1
ATOM 683 C C . LEU A 1 81 ? 1.389 -3.265 -7.600 1.00 91.69 81 LEU A C 1
ATOM 685 O O . LEU A 1 81 ? 1.243 -3.960 -6.596 1.00 91.69 81 LEU A O 1
ATOM 689 N N . ASP A 1 82 ? 0.748 -2.109 -7.758 1.00 92.81 82 ASP A N 1
ATOM 690 C CA . ASP A 1 82 ? -0.141 -1.497 -6.773 1.00 92.81 82 ASP A CA 1
ATOM 691 C C . ASP A 1 82 ? -1.266 -2.451 -6.309 1.00 92.81 82 ASP A C 1
ATOM 693 O O . ASP A 1 82 ? -1.677 -2.399 -5.147 1.00 92.81 82 ASP A O 1
ATOM 697 N N . HIS A 1 83 ? -1.676 -3.421 -7.141 1.00 93.12 83 HIS A N 1
ATOM 698 C CA . HIS A 1 83 ? -2.650 -4.452 -6.762 1.00 93.12 83 HIS A CA 1
ATOM 699 C C . HIS A 1 83 ? -2.210 -5.321 -5.567 1.00 93.12 83 HIS A C 1
ATOM 701 O O . HIS A 1 83 ? -3.066 -5.795 -4.820 1.00 93.12 83 HIS A O 1
ATOM 707 N N . LEU A 1 84 ? -0.904 -5.506 -5.330 1.00 95.75 84 LEU A N 1
ATOM 708 C CA . LEU A 1 84 ? -0.372 -6.271 -4.192 1.00 95.75 84 LEU A CA 1
ATOM 709 C C . LEU A 1 84 ? -0.656 -5.618 -2.843 1.00 9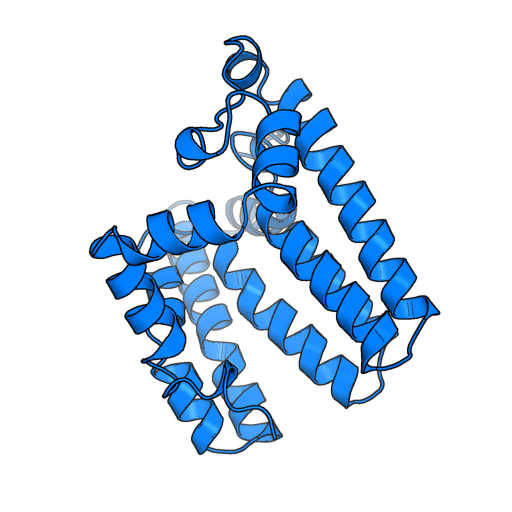5.75 84 LEU A C 1
ATOM 711 O O . LEU A 1 84 ? -0.718 -6.307 -1.818 1.00 95.75 84 LEU A O 1
ATOM 715 N N . ALA A 1 85 ? -0.850 -4.298 -2.826 1.00 95.69 85 ALA A N 1
ATOM 716 C CA . ALA A 1 85 ? -1.165 -3.582 -1.601 1.00 95.69 85 ALA A CA 1
ATOM 717 C C . ALA A 1 85 ? -2.442 -4.130 -0.947 1.00 95.69 85 ALA A C 1
ATOM 719 O O . ALA A 1 85 ? -2.549 -4.171 0.278 1.00 95.69 85 ALA A O 1
ATOM 720 N N . ILE A 1 86 ? -3.384 -4.622 -1.753 1.00 95.31 86 ILE A N 1
ATOM 721 C CA . ILE A 1 86 ? -4.684 -5.116 -1.304 1.00 95.31 86 ILE A CA 1
ATOM 722 C C . ILE A 1 86 ? -4.560 -6.418 -0.489 1.00 95.31 86 ILE A C 1
ATOM 724 O O . ILE A 1 86 ? -4.954 -6.409 0.684 1.00 95.31 86 ILE A O 1
ATOM 728 N N . PRO A 1 87 ? -4.014 -7.534 -1.018 1.00 96.38 87 PRO A N 1
ATOM 729 C CA . PRO A 1 87 ? -3.858 -8.758 -0.240 1.00 96.38 87 PRO A CA 1
ATOM 730 C C . PRO A 1 87 ? -2.893 -8.589 0.940 1.00 96.38 87 PRO A C 1
ATOM 732 O O . PRO A 1 87 ? -3.131 -9.189 1.990 1.00 96.38 87 PRO A O 1
ATOM 735 N N . PHE A 1 88 ? -1.852 -7.754 0.835 1.00 97.81 88 PHE A N 1
ATOM 736 C CA . PHE A 1 88 ? -0.947 -7.503 1.962 1.00 97.81 88 PHE A CA 1
ATOM 737 C C . PHE A 1 88 ? -1.612 -6.714 3.086 1.00 97.81 88 PHE A C 1
ATOM 739 O O . PHE A 1 88 ? -1.499 -7.104 4.248 1.00 97.81 88 PHE A O 1
ATOM 746 N N . LEU A 1 89 ? -2.374 -5.666 2.770 1.00 96.94 89 LEU A N 1
ATOM 747 C CA . LEU A 1 89 ? -3.110 -4.913 3.782 1.00 96.94 89 LEU A CA 1
ATOM 748 C C . LEU A 1 89 ? -4.213 -5.766 4.427 1.00 96.94 89 LEU A C 1
ATOM 750 O O . LEU A 1 89 ? -4.402 -5.728 5.646 1.00 96.94 89 LEU A O 1
ATOM 754 N N . LEU A 1 90 ? -4.907 -6.594 3.642 1.00 96.62 90 LEU A N 1
ATOM 755 C CA . LEU A 1 90 ? -5.855 -7.563 4.189 1.00 96.62 90 LEU A CA 1
ATOM 756 C C . LEU A 1 90 ? -5.151 -8.562 5.117 1.00 96.62 90 LEU A C 1
ATOM 758 O O . LEU A 1 90 ? -5.620 -8.804 6.230 1.00 96.62 90 LEU A O 1
ATOM 762 N N . GLY A 1 91 ? -4.019 -9.119 4.680 1.00 97.62 91 GLY A N 1
ATOM 763 C CA . GLY A 1 91 ? -3.186 -10.026 5.466 1.00 97.62 91 GLY A CA 1
ATOM 764 C C . GLY A 1 91 ? -2.760 -9.402 6.792 1.00 97.62 91 GLY A C 1
ATOM 765 O O . GLY A 1 91 ? -2.931 -10.028 7.840 1.00 97.62 91 GLY A O 1
ATOM 766 N N . PHE A 1 92 ? -2.316 -8.143 6.766 1.00 98.38 92 PHE A N 1
ATOM 767 C CA . PHE A 1 92 ? -1.995 -7.354 7.953 1.00 98.38 92 PHE A CA 1
ATOM 768 C C . PHE A 1 92 ? -3.169 -7.333 8.944 1.00 98.38 92 PHE A C 1
ATOM 770 O O . PHE A 1 92 ? -3.021 -7.806 10.073 1.00 98.38 92 PHE A O 1
ATOM 777 N N . PHE A 1 93 ? -4.356 -6.879 8.525 1.00 96.75 93 PHE A N 1
ATOM 778 C CA . PHE A 1 93 ? -5.511 -6.749 9.425 1.00 96.75 93 PHE A CA 1
ATOM 779 C C . PHE A 1 93 ? -6.086 -8.092 9.895 1.00 96.75 93 PHE A C 1
ATOM 781 O O . PHE A 1 93 ? -6.599 -8.193 11.012 1.00 96.75 93 PHE A O 1
ATOM 788 N N . ILE A 1 94 ? -6.024 -9.143 9.072 1.00 96.56 94 ILE A N 1
ATOM 789 C CA . ILE A 1 94 ? -6.455 -10.490 9.470 1.00 96.56 94 ILE A CA 1
ATOM 790 C C . ILE A 1 94 ? -5.504 -11.072 10.520 1.00 96.56 94 ILE A C 1
ATOM 792 O O . ILE A 1 94 ? -5.966 -11.633 11.515 1.00 96.56 94 ILE A O 1
ATOM 796 N N . MET A 1 95 ? -4.189 -10.963 10.317 1.00 97.69 95 MET A N 1
ATOM 797 C CA . MET A 1 95 ? -3.198 -11.512 11.249 1.00 97.69 95 MET A CA 1
ATOM 798 C C . MET A 1 95 ? -3.162 -10.740 12.560 1.00 97.69 95 MET A C 1
ATOM 800 O O . MET A 1 95 ? -3.071 -11.354 13.623 1.00 97.69 95 MET A O 1
ATOM 804 N N . GLU A 1 96 ? -3.314 -9.420 12.486 1.00 96.75 96 GLU A N 1
ATOM 805 C CA . GLU A 1 96 ? -3.464 -8.549 13.644 1.00 96.75 96 GLU A CA 1
ATOM 806 C C . GLU A 1 96 ? -4.660 -8.987 14.499 1.00 96.75 96 GLU A C 1
ATOM 808 O O . GLU A 1 96 ? -4.489 -9.308 15.676 1.00 96.75 96 GLU A O 1
ATOM 813 N N . ARG A 1 97 ? -5.845 -9.150 13.893 1.00 94.38 97 ARG A N 1
ATOM 814 C CA . ARG A 1 97 ? -7.044 -9.613 14.612 1.00 94.38 97 ARG A CA 1
ATOM 815 C C . ARG A 1 97 ? -6.925 -11.020 15.186 1.00 94.38 97 ARG A C 1
ATOM 817 O O . ARG A 1 97 ? -7.507 -11.295 16.230 1.00 94.38 97 ARG A O 1
ATOM 824 N N . LYS A 1 98 ? -6.151 -11.900 14.547 1.00 95.12 98 LYS A N 1
ATOM 825 C CA . LYS A 1 98 ? -5.830 -13.240 15.067 1.00 95.12 98 LYS A CA 1
ATOM 826 C C . LYS A 1 98 ? -4.767 -13.227 16.177 1.00 95.12 98 LYS A C 1
ATOM 828 O O . LYS A 1 98 ? -4.371 -14.297 16.630 1.00 95.12 98 LYS A O 1
ATOM 833 N N . GLY A 1 99 ? -4.256 -12.060 16.574 1.00 95.44 99 GLY A N 1
ATOM 834 C CA . GLY A 1 99 ? -3.188 -11.919 17.567 1.00 95.44 99 GLY A CA 1
ATOM 835 C C . GLY A 1 99 ? -1.802 -12.342 17.066 1.00 95.44 99 GLY A C 1
ATOM 836 O 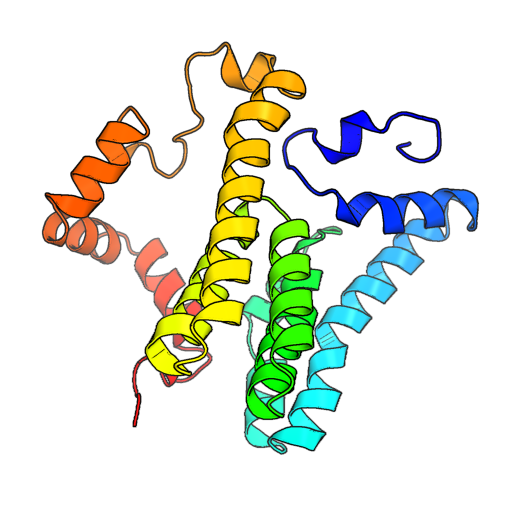O . GLY A 1 99 ? -0.840 -12.344 17.831 1.00 95.44 99 GLY A O 1
ATOM 837 N N . LYS A 1 100 ? -1.653 -12.677 15.777 1.00 97.19 100 LYS A N 1
ATOM 838 C CA . LYS A 1 100 ? -0.382 -13.097 15.168 1.00 97.19 100 LYS A CA 1
ATOM 839 C C . LYS A 1 100 ? 0.425 -11.877 14.723 1.00 97.19 100 LYS A C 1
ATOM 841 O O . LYS A 1 100 ? 0.669 -11.678 13.534 1.00 97.19 100 LYS A O 1
ATOM 846 N N . ILE A 1 101 ? 0.847 -11.059 15.687 1.00 97.12 101 ILE A N 1
ATOM 847 C CA . ILE A 1 101 ? 1.470 -9.749 15.432 1.00 97.12 101 ILE A CA 1
ATOM 848 C C . ILE A 1 101 ? 2.731 -9.851 14.566 1.00 97.12 101 ILE A C 1
ATOM 850 O O . ILE A 1 101 ? 2.919 -9.014 13.692 1.00 97.12 101 ILE A O 1
ATOM 854 N N . GLY A 1 102 ? 3.554 -10.893 14.729 1.00 97.50 102 GLY A N 1
ATOM 855 C CA . GLY A 1 102 ? 4.731 -11.098 13.873 1.00 97.50 102 GLY A CA 1
ATOM 856 C C . GLY A 1 102 ? 4.376 -11.238 12.386 1.00 97.50 102 GLY A C 1
ATOM 857 O O . GLY A 1 102 ? 5.012 -10.617 11.539 1.00 97.50 102 GLY A O 1
ATOM 858 N N . LEU A 1 103 ? 3.304 -11.974 12.068 1.00 98.12 103 LEU A N 1
ATOM 859 C CA . LEU A 1 103 ? 2.812 -12.091 10.692 1.00 98.12 103 LEU A CA 1
ATOM 860 C C . LEU A 1 103 ? 2.161 -10.794 10.207 1.00 98.12 103 LEU A C 1
ATOM 862 O O . LEU A 1 103 ? 2.304 -10.452 9.039 1.00 98.12 103 LEU A O 1
ATOM 866 N N . ALA A 1 104 ? 1.478 -10.055 11.087 1.00 98.19 104 ALA A N 1
ATOM 867 C CA . ALA A 1 104 ? 0.958 -8.737 10.736 1.00 98.19 104 ALA A CA 1
ATOM 868 C C . ALA A 1 104 ? 2.104 -7.793 10.340 1.00 98.19 104 ALA A C 1
ATOM 870 O O . ALA A 1 104 ? 2.063 -7.207 9.266 1.00 98.19 104 ALA A O 1
ATOM 871 N N . VAL A 1 105 ? 3.170 -7.719 11.145 1.00 98.31 105 VAL A N 1
ATOM 872 C CA . VAL A 1 105 ? 4.374 -6.931 10.831 1.00 98.31 105 VAL A CA 1
ATOM 873 C C . VAL A 1 105 ? 4.992 -7.365 9.503 1.00 98.31 105 VAL A C 1
ATOM 875 O O . VAL A 1 105 ? 5.312 -6.507 8.688 1.00 98.31 105 VAL A O 1
ATOM 878 N N . PHE A 1 106 ? 5.096 -8.671 9.248 1.00 98.44 106 PHE A N 1
ATOM 879 C CA . PHE A 1 106 ? 5.590 -9.193 7.973 1.00 98.44 106 PHE A CA 1
ATOM 880 C C . PHE A 1 106 ? 4.758 -8.704 6.778 1.00 98.44 106 PHE A C 1
ATOM 882 O O . PHE A 1 106 ? 5.316 -8.142 5.841 1.00 98.44 106 PHE A O 1
ATOM 889 N N . PHE A 1 107 ? 3.428 -8.832 6.827 1.00 98.38 107 PHE A N 1
ATOM 890 C CA . PHE A 1 107 ? 2.547 -8.330 5.765 1.00 98.38 107 PHE A CA 1
ATOM 891 C C . PHE A 1 107 ? 2.613 -6.807 5.603 1.00 98.38 107 PHE A C 1
ATOM 893 O O . PHE A 1 107 ? 2.631 -6.310 4.480 1.00 98.38 107 PHE A O 1
ATOM 900 N N . GLY A 1 108 ? 2.688 -6.063 6.709 1.0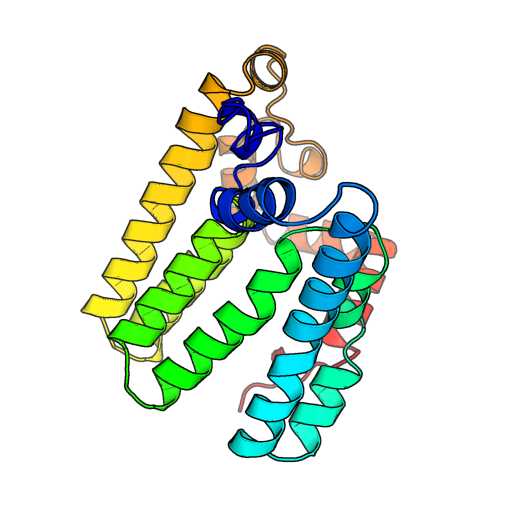0 98.06 108 GLY A N 1
ATOM 901 C CA . GLY A 1 108 ? 2.865 -4.611 6.674 1.00 98.06 108 GLY A CA 1
ATOM 902 C C . GLY A 1 108 ? 4.193 -4.204 6.034 1.00 98.06 108 GLY A C 1
ATOM 903 O O . GLY A 1 108 ? 4.249 -3.219 5.306 1.00 98.06 108 GLY A O 1
ATOM 904 N N . PHE A 1 109 ? 5.258 -4.975 6.252 1.00 97.75 109 PHE A N 1
ATOM 905 C CA . PHE A 1 109 ? 6.539 -4.715 5.607 1.00 97.75 109 PHE A CA 1
ATOM 906 C C . PHE A 1 109 ? 6.525 -5.109 4.124 1.00 97.75 109 PHE A C 1
ATOM 908 O O . PHE A 1 109 ? 7.035 -4.358 3.301 1.00 97.75 109 PHE A O 1
ATOM 915 N N . LEU A 1 110 ? 5.870 -6.215 3.747 1.00 97.88 110 LEU A N 1
ATOM 916 C CA . LEU A 1 110 ? 5.646 -6.553 2.335 1.00 97.88 110 LEU A CA 1
ATOM 917 C C . LEU A 1 110 ? 4.888 -5.446 1.593 1.00 97.88 110 LEU A C 1
ATOM 919 O O . LEU A 1 110 ? 5.258 -5.116 0.470 1.00 97.88 110 LEU A O 1
ATOM 923 N N . LEU A 1 111 ? 3.891 -4.826 2.234 1.00 97.81 111 LEU A N 1
ATOM 924 C CA . LEU A 1 111 ? 3.204 -3.648 1.699 1.00 97.81 111 LEU A CA 1
ATOM 925 C C . LEU A 1 111 ? 4.189 -2.506 1.400 1.00 97.81 111 LEU A C 1
ATOM 927 O O . LEU A 1 111 ? 4.116 -1.912 0.328 1.00 97.81 111 LEU A O 1
ATOM 931 N N . ALA A 1 112 ? 5.141 -2.231 2.296 1.00 96.81 112 ALA A N 1
ATOM 932 C CA . ALA A 1 112 ? 6.168 -1.212 2.068 1.00 96.81 112 ALA A CA 1
ATOM 933 C C . ALA A 1 112 ? 7.037 -1.517 0.832 1.00 96.81 112 ALA A C 1
ATOM 935 O O . ALA A 1 112 ? 7.452 -0.595 0.134 1.00 96.81 112 ALA A O 1
ATOM 936 N N . LEU A 1 113 ? 7.284 -2.797 0.538 1.00 95.50 113 LEU A N 1
ATOM 937 C CA . LEU A 1 113 ? 8.098 -3.239 -0.599 1.00 95.50 113 LEU A CA 1
ATOM 938 C C . LEU A 1 113 ? 7.364 -3.201 -1.949 1.00 95.50 113 LEU A C 1
ATOM 940 O O . LEU A 1 113 ? 8.016 -3.345 -2.982 1.00 95.50 113 LEU A O 1
ATOM 944 N N . VAL A 1 114 ? 6.041 -3.001 -1.972 1.00 94.88 114 VAL A N 1
ATOM 945 C CA . VAL A 1 114 ? 5.269 -2.897 -3.226 1.00 94.88 114 VAL A CA 1
ATOM 946 C C . VAL A 1 114 ? 5.756 -1.718 -4.063 1.00 94.88 114 VAL A C 1
ATOM 948 O O . VAL A 1 114 ? 6.005 -1.858 -5.257 1.00 94.88 114 VAL A O 1
ATOM 951 N N . LYS A 1 115 ? 5.885 -0.552 -3.426 1.00 91.31 115 LYS A N 1
ATOM 952 C CA . LYS A 1 115 ? 6.317 0.707 -4.040 1.00 91.31 115 LYS A CA 1
ATOM 953 C C . LYS A 1 115 ? 6.701 1.679 -2.937 1.00 91.31 115 LYS A C 1
ATOM 955 O O . LYS A 1 115 ? 6.118 1.634 -1.851 1.00 91.31 115 LYS A O 1
ATOM 960 N N . GLU A 1 116 ? 7.584 2.631 -3.218 1.00 88.50 116 GLU A N 1
ATOM 961 C CA . GLU A 1 116 ? 8.021 3.612 -2.220 1.00 88.50 116 GLU A CA 1
ATOM 962 C C . GLU A 1 116 ? 6.862 4.424 -1.610 1.00 88.50 116 GLU A C 1
ATOM 964 O O . GLU A 1 116 ? 6.944 4.846 -0.461 1.00 88.50 116 GLU A O 1
ATOM 969 N N . ILE A 1 117 ? 5.755 4.599 -2.337 1.00 88.88 117 ILE A N 1
ATOM 970 C CA . ILE A 1 117 ? 4.572 5.338 -1.869 1.00 88.88 117 ILE A CA 1
ATOM 971 C C . ILE A 1 117 ? 3.818 4.555 -0.774 1.00 88.88 117 ILE A C 1
ATOM 973 O O . ILE A 1 117 ? 3.302 5.150 0.174 1.00 88.88 117 ILE A O 1
ATOM 977 N N . PHE A 1 118 ? 3.814 3.217 -0.833 1.00 94.81 118 PHE A N 1
ATOM 978 C CA . PHE A 1 118 ? 3.134 2.360 0.150 1.00 94.81 118 PHE A CA 1
ATOM 979 C C . PHE A 1 118 ? 3.869 2.261 1.490 1.00 94.81 118 PHE A C 1
ATOM 981 O O . PHE A 1 118 ? 3.286 1.841 2.490 1.00 94.81 118 PHE A O 1
ATOM 988 N N . THR A 1 119 ? 5.123 2.711 1.556 1.00 94.94 119 THR A N 1
ATOM 989 C CA . THR A 1 119 ? 5.878 2.795 2.815 1.00 94.94 119 THR A CA 1
ATOM 990 C C . THR A 1 119 ? 5.177 3.680 3.841 1.00 94.94 119 THR A C 1
ATOM 992 O O . THR A 1 119 ? 5.126 3.328 5.017 1.00 94.94 119 THR A O 1
ATOM 995 N N . MET A 1 120 ? 4.545 4.774 3.402 1.00 93.44 120 MET A N 1
ATOM 996 C CA . MET A 1 120 ? 3.757 5.644 4.271 1.00 93.44 120 MET A CA 1
ATOM 997 C C . MET A 1 120 ? 2.565 4.881 4.862 1.00 93.44 120 MET A C 1
ATOM 999 O O . MET A 1 120 ? 2.299 4.955 6.061 1.00 93.44 120 MET A O 1
ATOM 1003 N N . GLN A 1 121 ? 1.879 4.077 4.050 1.00 96.38 121 GLN A N 1
ATOM 1004 C CA . GLN A 1 121 ? 0.771 3.250 4.522 1.00 96.38 121 GLN A CA 1
ATOM 1005 C C . GLN A 1 121 ? 1.241 2.193 5.536 1.00 96.38 121 GLN A C 1
ATOM 1007 O O . GLN A 1 121 ? 0.576 1.974 6.551 1.00 96.38 121 GLN A O 1
ATOM 1012 N N . ALA A 1 122 ? 2.414 1.591 5.320 1.00 97.88 122 ALA A N 1
ATOM 1013 C CA . ALA A 1 122 ? 3.035 0.662 6.262 1.00 97.88 122 ALA A CA 1
ATOM 1014 C C . ALA A 1 122 ? 3.456 1.337 7.585 1.00 97.88 122 ALA A C 1
ATOM 1016 O O . ALA A 1 122 ? 3.239 0.766 8.657 1.00 97.88 122 ALA A O 1
ATOM 1017 N N . ILE A 1 123 ? 3.965 2.575 7.537 1.00 98.06 123 ILE A N 1
ATOM 1018 C CA . ILE A 1 123 ? 4.242 3.405 8.722 1.00 98.06 123 ILE A CA 1
ATOM 1019 C C . ILE A 1 123 ? 2.964 3.571 9.552 1.00 98.06 123 ILE A C 1
ATOM 1021 O O . ILE A 1 123 ? 2.970 3.288 10.749 1.00 98.06 123 ILE A O 1
ATOM 1025 N N . PHE A 1 124 ? 1.842 3.946 8.929 1.00 97.75 124 PHE A N 1
ATOM 1026 C CA . PHE A 1 124 ? 0.567 4.084 9.641 1.00 97.75 124 PHE A CA 1
ATOM 1027 C C . PHE A 1 124 ? 0.029 2.755 10.182 1.00 97.75 124 PHE A C 1
ATOM 1029 O O . PHE A 1 124 ? -0.537 2.732 11.276 1.00 97.75 124 PHE A O 1
ATOM 1036 N N . CYS A 1 125 ? 0.261 1.637 9.491 1.00 98.25 125 CYS A N 1
ATOM 1037 C CA . CYS A 1 125 ? -0.026 0.304 10.026 1.00 98.25 125 CYS A CA 1
ATOM 1038 C C . CYS A 1 125 ? 0.793 0.019 11.301 1.00 98.25 125 CYS A C 1
ATOM 1040 O O . CYS A 1 125 ? 0.256 -0.484 12.291 1.00 98.25 125 CYS A O 1
ATOM 1042 N N . GLY A 1 126 ? 2.076 0.392 11.320 1.00 98.12 126 GLY A N 1
ATOM 1043 C CA . GLY A 1 126 ? 2.935 0.296 12.502 1.00 98.12 126 GLY A CA 1
ATOM 1044 C C . GLY A 1 126 ? 2.461 1.182 13.658 1.00 98.12 126 GLY A C 1
ATOM 1045 O O . GLY A 1 126 ? 2.343 0.709 14.791 1.00 98.12 126 GLY A O 1
ATOM 1046 N N . ILE A 1 127 ? 2.093 2.434 13.371 1.00 98.06 127 ILE A N 1
ATOM 1047 C CA . ILE A 1 127 ? 1.522 3.370 14.352 1.00 98.06 127 ILE A CA 1
ATOM 1048 C C . ILE A 1 127 ? 0.208 2.821 14.926 1.00 98.06 127 ILE A C 1
ATOM 1050 O O . ILE A 1 127 ? -0.001 2.867 16.140 1.00 98.06 127 ILE A O 1
ATOM 1054 N N . TYR A 1 128 ? -0.656 2.243 14.089 1.00 97.62 128 TYR A N 1
ATOM 1055 C CA . TYR A 1 128 ? -1.887 1.581 14.527 1.00 97.62 128 TYR A CA 1
ATOM 1056 C C . TYR A 1 128 ? -1.599 0.433 15.507 1.00 97.62 128 TYR A C 1
ATOM 1058 O O . TYR A 1 128 ? -2.225 0.366 16.570 1.00 97.62 128 TYR A O 1
ATOM 1066 N N . LEU A 1 129 ? -0.616 -0.429 15.217 1.00 97.81 129 LEU A N 1
ATOM 1067 C CA . LEU A 1 129 ? -0.213 -1.487 16.151 1.00 97.81 129 LEU A CA 1
ATOM 1068 C C . LEU A 1 129 ? 0.305 -0.916 17.476 1.00 97.81 129 LEU A C 1
ATOM 1070 O O . LEU A 1 129 ? -0.029 -1.434 18.543 1.00 97.81 129 LEU A O 1
ATOM 1074 N N . PHE A 1 130 ? 1.101 0.152 17.407 1.00 97.88 130 PHE A N 1
ATOM 1075 C CA . PHE A 1 130 ? 1.726 0.775 18.569 1.00 97.88 130 PHE A CA 1
ATOM 1076 C C . PHE A 1 130 ? 0.702 1.447 19.493 1.00 97.88 130 PHE A C 1
ATOM 1078 O O . PHE A 1 130 ? 0.684 1.173 20.694 1.00 97.88 130 PHE A O 1
ATOM 1085 N N . ILE A 1 131 ? -0.148 2.318 18.939 1.00 97.25 131 ILE A N 1
ATOM 1086 C CA . ILE A 1 131 ? -1.061 3.179 19.703 1.00 97.25 131 ILE A CA 1
ATOM 1087 C C . ILE A 1 131 ? -2.382 2.461 19.984 1.00 97.25 131 ILE A C 1
ATOM 1089 O O . ILE A 1 131 ? -2.795 2.354 21.138 1.00 97.25 131 ILE A O 1
ATOM 1093 N N . ILE A 1 132 ? -3.049 1.959 18.941 1.00 95.00 132 ILE A N 1
ATOM 1094 C CA . ILE A 1 132 ? -4.425 1.450 19.040 1.00 95.00 132 ILE A CA 1
ATOM 1095 C C . ILE A 1 132 ? -4.437 0.023 19.577 1.00 95.00 132 ILE A C 1
ATOM 1097 O O . ILE A 1 132 ? -5.189 -0.290 20.499 1.00 95.00 132 ILE A O 1
ATOM 1101 N N . ARG A 1 133 ? -3.570 -0.843 19.043 1.00 95.00 133 ARG A N 1
ATOM 1102 C CA . ARG A 1 133 ? -3.464 -2.239 19.495 1.00 95.00 133 ARG A CA 1
ATOM 1103 C C . ARG A 1 133 ? -2.517 -2.432 20.674 1.00 95.00 133 ARG A C 1
ATOM 1105 O O . ARG A 1 133 ? -2.407 -3.545 21.174 1.00 95.00 133 ARG A O 1
ATOM 1112 N N . LYS A 1 134 ? -1.856 -1.363 21.137 1.00 94.25 134 LYS A N 1
ATOM 1113 C CA . LYS A 1 134 ? -0.925 -1.347 22.283 1.00 94.25 134 LYS A CA 1
ATOM 1114 C C . LYS A 1 134 ? 0.245 -2.341 22.166 1.00 94.25 134 LYS A C 1
ATOM 1116 O O . LYS A 1 134 ? 0.940 -2.603 23.148 1.00 94.25 134 LYS A O 1
ATOM 1121 N N . HIS A 1 135 ? 0.524 -2.853 20.968 1.00 95.12 135 HIS A N 1
ATOM 1122 C CA . HIS A 1 135 ? 1.656 -3.731 20.685 1.00 95.12 135 HIS A CA 1
ATOM 1123 C C . HIS A 1 135 ? 2.882 -2.897 20.320 1.00 95.12 135 HIS A C 1
ATOM 1125 O O . HIS A 1 135 ? 3.245 -2.755 19.152 1.00 95.12 135 HIS A O 1
ATOM 1131 N N . ARG A 1 136 ? 3.533 -2.358 21.357 1.00 95.69 136 ARG A N 1
ATOM 1132 C CA . ARG A 1 136 ? 4.653 -1.417 21.217 1.00 95.69 136 ARG A CA 1
ATOM 1133 C C . ARG A 1 136 ? 5.796 -1.977 20.372 1.00 95.69 136 ARG A C 1
ATOM 1135 O O . ARG A 1 136 ? 6.210 -1.325 19.429 1.00 95.69 136 ARG A O 1
ATOM 1142 N N . LEU A 1 137 ? 6.253 -3.200 20.652 1.00 96.94 137 LEU A N 1
ATOM 1143 C CA . LEU A 1 137 ? 7.391 -3.787 19.938 1.00 96.94 137 LEU A CA 1
ATOM 1144 C C . LEU A 1 137 ? 7.108 -3.967 18.437 1.00 96.94 137 LEU A C 1
ATOM 1146 O O . LEU A 1 137 ? 7.848 -3.447 17.610 1.00 96.94 137 LEU A O 1
ATOM 1150 N N . GLY A 1 138 ? 6.017 -4.656 18.081 1.00 96.75 138 GLY A N 1
ATOM 1151 C CA . GLY A 1 138 ? 5.661 -4.900 16.678 1.00 96.75 138 GLY A CA 1
ATOM 1152 C C . GLY A 1 138 ? 5.355 -3.611 15.912 1.00 96.75 138 GLY A C 1
ATOM 1153 O O . GLY A 1 138 ? 5.814 -3.440 14.784 1.00 96.75 138 GLY A O 1
ATOM 1154 N N . GLY A 1 139 ? 4.647 -2.672 16.549 1.00 97.44 139 GLY A N 1
ATOM 1155 C CA . GLY A 1 139 ? 4.378 -1.361 15.968 1.00 97.44 139 GLY A CA 1
ATOM 1156 C C . GLY A 1 139 ? 5.647 -0.541 15.737 1.00 97.44 139 GLY A C 1
ATOM 1157 O O . GLY A 1 139 ? 5.824 0.000 14.647 1.00 97.44 139 GLY A O 1
ATOM 1158 N N . SER A 1 140 ? 6.567 -0.502 16.707 1.00 98.00 140 SER A N 1
ATOM 1159 C CA . SER A 1 140 ? 7.858 0.183 16.561 1.00 98.00 140 SER A CA 1
ATOM 1160 C C . SER A 1 140 ? 8.720 -0.442 15.470 1.00 98.00 140 SER A C 1
ATOM 1162 O O . SER A 1 140 ? 9.258 0.298 14.653 1.00 98.00 140 SER A O 1
ATOM 1164 N N . ILE A 1 141 ? 8.811 -1.776 15.409 1.00 98.25 141 ILE A N 1
ATOM 1165 C CA . ILE A 1 141 ? 9.573 -2.480 14.366 1.00 98.25 141 ILE A CA 1
ATOM 1166 C C . ILE A 1 141 ? 9.034 -2.121 12.982 1.00 98.25 141 ILE A C 1
ATOM 1168 O O . ILE A 1 141 ? 9.803 -1.676 12.137 1.00 98.25 141 ILE A O 1
ATOM 1172 N N . LEU A 1 142 ? 7.723 -2.263 12.755 1.00 98.50 142 LEU A N 1
ATOM 1173 C CA . LEU A 1 142 ? 7.130 -1.980 11.448 1.00 98.50 142 LEU A CA 1
ATOM 1174 C C . LEU A 1 142 ? 7.305 -0.508 11.051 1.00 98.50 142 LEU A C 1
ATOM 1176 O O . LEU A 1 142 ? 7.665 -0.217 9.912 1.00 98.50 142 LEU A O 1
ATOM 1180 N N . THR A 1 143 ? 7.091 0.411 11.996 1.00 98.19 143 THR A N 1
ATOM 1181 C CA . THR A 1 143 ? 7.228 1.855 11.761 1.00 98.19 143 THR A CA 1
ATOM 1182 C C . THR A 1 143 ? 8.666 2.219 11.400 1.00 98.19 143 THR A C 1
ATOM 1184 O O . THR A 1 143 ? 8.897 2.851 10.372 1.00 98.19 143 THR A O 1
ATOM 1187 N N . LEU A 1 144 ? 9.641 1.795 12.212 1.00 97.94 144 LEU A N 1
ATOM 1188 C CA . LEU A 1 144 ? 11.053 2.110 11.997 1.00 97.94 144 LEU A CA 1
ATOM 1189 C C . LEU A 1 144 ? 11.590 1.447 10.728 1.00 97.94 144 LEU A C 1
ATOM 1191 O O . LEU A 1 144 ? 12.248 2.115 9.940 1.00 97.94 144 LEU A O 1
ATOM 1195 N N . ALA A 1 145 ? 11.273 0.171 10.489 1.00 97.50 145 ALA A N 1
ATOM 1196 C CA . ALA A 1 145 ? 11.704 -0.531 9.282 1.00 97.50 145 ALA A CA 1
ATOM 1197 C C . ALA A 1 145 ? 11.153 0.135 8.012 1.00 97.50 145 ALA A C 1
ATOM 1199 O O . ALA A 1 145 ? 11.895 0.342 7.053 1.00 97.50 145 ALA A O 1
ATOM 1200 N N . SER A 1 146 ? 9.877 0.530 8.022 1.00 97.31 146 SER A N 1
ATOM 1201 C CA . SER A 1 146 ? 9.255 1.223 6.887 1.00 97.31 146 SER A CA 1
ATOM 1202 C C . SER A 1 146 ? 9.828 2.628 6.687 1.00 97.31 146 SER A C 1
ATOM 1204 O O . SER A 1 146 ? 10.022 3.040 5.549 1.00 97.31 146 SER A O 1
ATOM 1206 N N . LEU A 1 147 ? 10.156 3.347 7.768 1.00 95.38 147 LEU A N 1
ATOM 1207 C CA . LEU A 1 147 ? 10.791 4.667 7.702 1.00 95.38 147 LEU A CA 1
ATOM 1208 C C . LEU A 1 147 ? 12.217 4.587 7.140 1.00 95.38 147 LEU A C 1
ATOM 1210 O O . LEU A 1 147 ? 12.584 5.377 6.272 1.00 95.38 147 LEU A O 1
ATOM 1214 N N . VAL A 1 148 ? 13.003 3.611 7.601 1.00 95.31 148 VAL A N 1
ATOM 1215 C CA . VAL A 1 148 ? 14.349 3.341 7.078 1.00 95.31 148 VAL A CA 1
ATOM 1216 C C . VAL A 1 148 ? 14.272 2.988 5.597 1.00 95.31 148 VAL A C 1
ATOM 1218 O O . VAL A 1 148 ? 15.012 3.554 4.798 1.00 95.31 148 VAL A O 1
ATOM 1221 N N . TYR A 1 149 ? 13.345 2.113 5.207 1.00 94.44 149 TYR A N 1
ATOM 1222 C CA . TYR A 1 149 ? 13.166 1.748 3.806 1.00 94.44 149 TYR A CA 1
ATOM 1223 C C . TYR A 1 149 ? 12.684 2.927 2.946 1.00 94.44 149 TYR A C 1
ATOM 1225 O O . TYR A 1 149 ? 13.205 3.122 1.852 1.00 94.44 149 TYR A O 1
ATOM 1233 N N . PHE A 1 150 ? 11.768 3.766 3.441 1.00 91.38 150 PHE A N 1
ATOM 1234 C CA . PHE A 1 150 ? 11.368 5.002 2.760 1.00 91.38 150 PHE A CA 1
ATOM 1235 C C . PHE A 1 150 ? 12.559 5.938 2.538 1.00 91.38 150 PHE A C 1
ATOM 1237 O O . PHE A 1 150 ? 12.723 6.463 1.440 1.00 91.38 150 PHE A O 1
ATOM 1244 N N . PHE A 1 151 ? 13.414 6.120 3.550 1.00 89.38 151 PHE A N 1
ATOM 1245 C CA . PHE A 1 151 ? 14.611 6.951 3.433 1.00 89.38 151 PHE A CA 1
ATOM 1246 C C . PHE A 1 151 ? 15.600 6.376 2.415 1.00 89.38 151 PHE A C 1
ATOM 1248 O O . PHE A 1 151 ? 16.023 7.085 1.505 1.00 89.38 151 PHE A O 1
ATOM 1255 N N . ILE A 1 152 ? 15.920 5.082 2.513 1.00 89.62 152 ILE A N 1
ATOM 1256 C CA . ILE A 1 152 ? 16.789 4.397 1.546 1.00 89.62 152 ILE A CA 1
ATOM 1257 C C . ILE A 1 152 ? 16.207 4.527 0.138 1.00 89.62 152 ILE A C 1
ATOM 1259 O O . ILE A 1 152 ? 16.928 4.864 -0.797 1.00 89.62 152 ILE A O 1
ATOM 1263 N N . GLY A 1 153 ? 14.904 4.315 -0.022 1.00 85.75 153 GLY A N 1
ATOM 1264 C CA . GLY A 1 153 ? 14.249 4.413 -1.312 1.00 85.75 153 GLY A CA 1
ATOM 1265 C C . GLY A 1 153 ? 14.309 5.826 -1.888 1.00 85.75 153 GLY A C 1
ATOM 1266 O O . GLY A 1 153 ? 14.915 6.067 -2.930 1.00 85.75 153 GLY A O 1
ATOM 1267 N N . CYS A 1 154 ? 13.705 6.784 -1.196 1.00 79.62 154 CYS A N 1
ATOM 1268 C CA . CYS A 1 154 ? 13.527 8.137 -1.708 1.00 79.62 154 CYS A CA 1
ATOM 1269 C C . CYS A 1 154 ? 14.818 8.956 -1.765 1.00 79.62 154 CYS A C 1
ATOM 1271 O O . CYS A 1 154 ? 14.939 9.792 -2.653 1.00 79.62 154 CYS A O 1
ATOM 1273 N N . VAL A 1 155 ? 15.760 8.745 -0.842 1.00 78.56 155 VAL A N 1
ATOM 1274 C CA . VAL A 1 155 ? 16.990 9.550 -0.767 1.00 78.56 155 VAL A CA 1
ATOM 1275 C C . VAL A 1 155 ? 18.155 8.857 -1.451 1.00 78.56 155 VAL A C 1
ATOM 1277 O O . VAL A 1 155 ? 18.896 9.507 -2.176 1.00 78.56 155 VAL A O 1
ATOM 1280 N N . TYR A 1 156 ? 18.348 7.555 -1.249 1.00 82.69 156 TYR A N 1
ATOM 1281 C CA . TYR A 1 156 ? 19.523 6.874 -1.792 1.00 82.69 156 TYR A CA 1
ATOM 1282 C C . TYR A 1 156 ? 19.249 6.278 -3.175 1.00 82.69 156 TYR A C 1
ATOM 1284 O O . TYR A 1 156 ? 19.888 6.660 -4.154 1.00 82.69 156 TYR A O 1
ATOM 1292 N N . LEU A 1 157 ? 18.264 5.382 -3.278 1.00 85.25 157 LEU A N 1
ATOM 1293 C CA . LEU A 1 157 ? 17.998 4.635 -4.507 1.00 85.25 157 LEU A CA 1
ATOM 1294 C C . LEU A 1 157 ? 17.500 5.543 -5.637 1.00 85.25 157 LEU A C 1
ATOM 1296 O O . LEU A 1 157 ? 17.974 5.404 -6.762 1.00 85.25 157 LEU A O 1
ATOM 1300 N N . LYS A 1 158 ? 16.616 6.514 -5.359 1.00 79.88 158 LYS A N 1
ATOM 1301 C CA . LYS A 1 158 ? 16.196 7.478 -6.393 1.00 79.88 158 LYS A CA 1
ATOM 1302 C C . LYS A 1 158 ? 17.363 8.317 -6.906 1.00 79.88 158 LYS A C 1
ATOM 1304 O O . LYS A 1 158 ? 17.508 8.421 -8.117 1.00 79.88 158 LYS A O 1
ATOM 1309 N N . THR A 1 159 ? 18.222 8.830 -6.025 1.00 78.50 159 THR A N 1
ATOM 1310 C CA . THR A 1 159 ? 19.407 9.614 -6.425 1.00 78.50 159 THR A CA 1
ATOM 1311 C C . THR A 1 159 ? 20.371 8.804 -7.272 1.00 78.50 159 THR A C 1
ATOM 1313 O O . THR A 1 159 ? 20.886 9.299 -8.270 1.00 78.50 159 THR A O 1
ATOM 1316 N N . TYR A 1 160 ? 20.610 7.554 -6.882 1.00 83.31 160 TYR A N 1
ATOM 1317 C CA . TYR A 1 160 ? 21.577 6.699 -7.553 1.00 83.31 160 TYR A CA 1
ATOM 1318 C C . TYR A 1 160 ? 21.082 6.211 -8.921 1.00 83.31 160 TYR A C 1
ATOM 1320 O O . TYR A 1 160 ? 21.824 6.267 -9.897 1.00 83.31 160 TYR A O 1
ATOM 1328 N N . PHE A 1 161 ? 19.829 5.751 -9.005 1.00 83.00 161 PHE A N 1
ATOM 1329 C CA . PHE A 1 161 ? 19.279 5.153 -10.226 1.00 83.00 161 PHE A CA 1
ATOM 1330 C C . PHE A 1 161 ? 18.562 6.150 -11.146 1.00 83.00 161 PHE A C 1
ATOM 1332 O O . PHE A 1 161 ? 18.334 5.832 -12.308 1.00 83.00 161 PHE A O 1
ATOM 1339 N N . ASN A 1 162 ? 18.206 7.345 -10.662 1.00 78.38 162 ASN A N 1
ATOM 1340 C CA . ASN A 1 162 ? 17.485 8.362 -11.438 1.00 78.38 162 ASN A CA 1
ATOM 1341 C C . ASN A 1 162 ? 18.153 9.754 -11.341 1.00 78.38 162 ASN A C 1
ATOM 1343 O O . ASN A 1 162 ? 17.481 10.734 -10.998 1.00 78.38 162 ASN A O 1
ATOM 1347 N N . PRO A 1 163 ? 19.463 9.876 -11.641 1.00 72.38 163 PRO A N 1
ATOM 1348 C CA . PRO A 1 163 ? 20.201 11.128 -11.471 1.00 72.38 163 PRO A CA 1
ATOM 1349 C C . PRO A 1 163 ? 19.656 12.264 -12.349 1.00 72.38 163 PRO A C 1
ATOM 1351 O O . PRO A 1 163 ? 19.596 13.401 -11.892 1.00 72.38 163 PRO A O 1
ATOM 1354 N N . ASP A 1 164 ? 19.177 11.972 -13.561 1.00 66.88 164 ASP A N 1
ATOM 1355 C CA . ASP A 1 164 ? 18.657 12.985 -14.498 1.00 66.88 164 ASP A CA 1
ATOM 1356 C C . ASP A 1 164 ? 17.334 13.616 -14.035 1.00 66.88 164 ASP A C 1
ATOM 1358 O O . ASP A 1 164 ? 17.056 14.786 -14.306 1.00 66.88 164 ASP A O 1
ATOM 1362 N N . VAL A 1 165 ? 16.527 12.859 -13.285 1.00 62.00 165 VAL A N 1
ATOM 1363 C CA . VAL A 1 165 ? 15.284 13.358 -12.676 1.00 62.00 165 VAL A CA 1
ATOM 1364 C C . VAL A 1 165 ? 15.602 14.289 -11.503 1.00 62.00 165 VAL A C 1
ATOM 1366 O O . VAL A 1 165 ? 14.868 15.241 -11.259 1.00 62.00 165 VAL A O 1
ATOM 1369 N N . MET A 1 166 ? 16.708 14.048 -10.793 1.00 59.88 166 MET A N 1
ATOM 1370 C CA . MET A 1 166 ? 17.106 14.834 -9.622 1.00 59.88 166 MET A CA 1
ATOM 1371 C C . MET A 1 166 ? 18.008 16.035 -9.940 1.00 59.88 166 MET A C 1
ATOM 1373 O O . MET A 1 166 ? 17.893 17.060 -9.270 1.00 59.88 166 MET A O 1
ATOM 1377 N N . ASN A 1 167 ? 18.859 15.959 -10.968 1.00 52.94 167 ASN A N 1
ATOM 1378 C CA . ASN A 1 167 ? 19.784 17.036 -11.353 1.00 52.94 167 ASN A CA 1
ATOM 1379 C C . ASN A 1 167 ? 19.091 18.287 -11.913 1.00 52.94 167 ASN A C 1
ATOM 1381 O O . ASN A 1 167 ? 19.696 19.354 -11.956 1.00 52.94 167 ASN A O 1
ATOM 1385 N N . ASN A 1 168 ? 17.816 18.200 -12.296 1.00 50.03 168 ASN A N 1
ATOM 1386 C CA . ASN A 1 168 ? 17.059 19.353 -12.783 1.00 50.03 168 ASN A CA 1
ATOM 1387 C C . ASN A 1 168 ? 16.558 20.297 -11.672 1.00 50.03 168 ASN A C 1
ATOM 1389 O O . ASN A 1 168 ? 15.737 21.165 -11.960 1.00 50.03 168 ASN A O 1
ATOM 1393 N N . ASN A 1 169 ? 17.000 20.150 -10.410 1.00 44.75 169 ASN A N 1
ATOM 1394 C CA . ASN A 1 169 ? 16.569 20.931 -9.227 1.00 44.75 169 ASN A CA 1
ATOM 1395 C C . ASN A 1 169 ? 15.051 20.984 -8.976 1.00 44.75 169 ASN A C 1
ATOM 1397 O O . ASN A 1 169 ? 14.588 21.530 -7.976 1.00 44.75 169 ASN A O 1
ATOM 1401 N N . GLN A 1 170 ? 14.266 20.363 -9.838 1.00 47.41 170 GLN A N 1
ATOM 1402 C CA . GLN A 1 170 ? 12.897 20.010 -9.607 1.00 47.41 170 GLN A CA 1
ATOM 1403 C C . GLN A 1 170 ? 12.957 18.649 -8.931 1.00 47.41 170 GLN A C 1
ATOM 1405 O O . GLN A 1 170 ? 12.817 17.610 -9.569 1.00 47.41 170 GLN A O 1
ATOM 1410 N N . VAL A 1 171 ? 13.072 18.646 -7.596 1.00 51.19 171 VAL A N 1
ATOM 1411 C CA . VAL A 1 171 ? 12.249 17.675 -6.860 1.00 51.19 171 VAL A CA 1
ATOM 1412 C C . VAL A 1 171 ? 10.893 17.754 -7.563 1.00 51.19 171 VAL A C 1
ATOM 1414 O O . VAL A 1 171 ? 10.408 18.881 -7.709 1.00 51.19 171 VAL A O 1
ATOM 1417 N N . PRO A 1 172 ? 10.312 16.671 -8.106 1.00 53.62 172 PRO A N 1
ATOM 1418 C CA . PRO A 1 172 ? 9.034 16.765 -8.789 1.00 53.62 172 PRO A CA 1
ATOM 1419 C C . PRO A 1 172 ? 7.974 16.992 -7.712 1.00 53.62 172 PRO A C 1
ATOM 1421 O O . PRO A 1 172 ? 7.191 16.113 -7.369 1.00 53.62 172 PRO A O 1
ATOM 1424 N N . ILE A 1 173 ? 7.976 18.188 -7.119 1.00 57.28 173 ILE A N 1
ATOM 1425 C CA . ILE A 1 173 ? 6.931 18.652 -6.236 1.00 57.28 173 ILE A CA 1
ATOM 1426 C C . ILE A 1 173 ? 5.666 18.722 -7.083 1.00 57.28 173 ILE A C 1
ATOM 1428 O O . ILE A 1 173 ? 4.615 18.506 -6.523 1.00 57.28 173 ILE A O 1
ATOM 1432 N N . GLY A 1 174 ? 5.748 18.865 -8.418 1.00 68.50 174 GLY A N 1
ATOM 1433 C CA . GLY A 1 174 ? 4.710 18.453 -9.371 1.00 68.50 174 GLY A CA 1
ATOM 1434 C C . GLY A 1 174 ? 3.300 18.823 -8.909 1.00 68.50 174 GLY A C 1
ATOM 1435 O O . GLY A 1 174 ? 2.994 20.001 -8.726 1.00 68.50 174 GLY A O 1
ATOM 1436 N N . ALA A 1 175 ? 2.472 17.809 -8.638 1.00 67.69 175 ALA A N 1
ATOM 1437 C CA . ALA A 1 175 ? 1.100 17.950 -8.130 1.00 67.69 175 ALA A CA 1
ATOM 1438 C C . ALA A 1 175 ? 0.965 18.620 -6.739 1.00 67.69 175 ALA A C 1
ATOM 1440 O O . ALA A 1 175 ? -0.122 19.052 -6.365 1.00 67.69 175 ALA A O 1
ATOM 1441 N N . TYR A 1 176 ? 2.049 18.716 -5.976 1.00 76.38 176 TYR A N 1
ATOM 1442 C CA . TYR A 1 176 ? 2.192 19.362 -4.668 1.00 76.38 176 TYR A CA 1
ATOM 1443 C C . TYR A 1 176 ? 2.869 20.738 -4.732 1.00 76.38 176 TYR A C 1
ATOM 1445 O O . TYR A 1 176 ? 3.109 21.328 -3.685 1.00 76.38 176 TYR A O 1
ATOM 1453 N N . SER A 1 177 ? 3.207 21.259 -5.917 1.00 81.75 177 SER A N 1
ATOM 1454 C CA . SER A 1 177 ? 3.878 22.569 -6.067 1.00 81.75 177 SER A CA 1
ATOM 1455 C C . SER A 1 177 ? 3.110 23.716 -5.400 1.00 81.75 177 SER A C 1
ATOM 1457 O O . SER A 1 177 ? 3.702 24.673 -4.911 1.00 81.75 177 SER A O 1
ATOM 1459 N N . TRP A 1 178 ? 1.788 23.583 -5.290 1.00 85.31 178 TRP A N 1
ATOM 1460 C CA . TRP A 1 178 ? 0.930 24.514 -4.560 1.00 85.31 178 TRP A CA 1
ATOM 1461 C C . TRP A 1 178 ? 1.174 24.529 -3.037 1.00 85.31 178 TRP A C 1
ATOM 1463 O O . TRP A 1 178 ? 0.779 25.484 -2.379 1.00 85.31 178 TRP A O 1
ATOM 1473 N N . LEU A 1 179 ? 1.824 23.511 -2.460 1.00 85.75 179 LEU A N 1
ATOM 1474 C CA . LEU A 1 179 ? 2.161 23.441 -1.030 1.00 85.75 179 LEU A CA 1
ATOM 1475 C C . LEU A 1 179 ? 3.515 24.085 -0.692 1.00 85.75 179 LEU A C 1
ATOM 1477 O O . LEU A 1 179 ? 3.760 24.399 0.474 1.00 85.75 179 LEU A O 1
ATOM 1481 N N . GLY A 1 180 ? 4.397 24.279 -1.673 1.00 85.19 180 GLY A N 1
ATOM 1482 C CA . GLY A 1 180 ? 5.722 24.852 -1.456 1.00 85.19 180 GLY A CA 1
ATOM 1483 C C . GLY A 1 180 ? 6.722 24.500 -2.555 1.00 85.19 180 GLY A C 1
ATOM 1484 O O . GLY A 1 180 ? 6.461 23.656 -3.409 1.00 85.19 180 GLY A O 1
ATOM 1485 N N . ASN A 1 181 ? 7.891 25.141 -2.499 1.00 80.50 181 ASN A N 1
ATOM 1486 C CA . ASN A 1 181 ? 8.959 24.988 -3.494 1.00 80.50 181 ASN A CA 1
ATOM 1487 C C . ASN A 1 181 ? 10.058 24.008 -3.057 1.00 80.50 181 ASN A C 1
ATOM 1489 O O . ASN A 1 181 ? 10.960 23.702 -3.833 1.00 80.50 181 ASN A O 1
ATOM 1493 N N . SER A 1 182 ? 9.984 23.495 -1.829 1.00 77.88 182 SER A N 1
ATOM 1494 C CA . SER A 1 182 ? 10.884 22.476 -1.294 1.00 77.88 182 SER A CA 1
ATOM 1495 C C . SER A 1 182 ? 10.134 21.508 -0.374 1.00 77.88 182 SER A C 1
ATOM 1497 O O . SER A 1 182 ? 9.044 21.807 0.113 1.00 77.88 182 SER A O 1
ATOM 1499 N N . PHE A 1 183 ? 10.724 20.344 -0.085 1.00 74.94 183 PHE A N 1
ATOM 1500 C CA . PHE A 1 183 ? 10.149 19.378 0.864 1.00 74.94 183 PHE A CA 1
ATOM 1501 C C . PHE A 1 183 ? 9.935 19.985 2.263 1.00 74.94 183 PHE A C 1
ATOM 1503 O O . PHE A 1 183 ? 8.932 19.703 2.919 1.00 74.94 183 PHE A O 1
ATOM 1510 N N . GLN A 1 184 ? 10.852 20.855 2.701 1.00 81.38 184 GLN A N 1
ATOM 1511 C CA . GLN A 1 184 ? 10.735 21.579 3.968 1.00 81.38 184 GLN A CA 1
ATOM 1512 C C . GLN A 1 184 ? 9.554 22.553 3.946 1.00 81.38 184 GLN A C 1
ATOM 1514 O O . GLN A 1 184 ? 8.771 22.565 4.894 1.00 81.38 184 GLN A O 1
ATOM 1519 N N . ASP A 1 185 ? 9.376 23.300 2.851 1.00 84.38 185 ASP A N 1
ATOM 1520 C CA . ASP A 1 185 ? 8.242 24.219 2.697 1.00 84.38 185 ASP A CA 1
ATOM 1521 C C . ASP A 1 185 ? 6.911 23.472 2.710 1.00 84.38 185 ASP A C 1
ATOM 1523 O O . ASP A 1 185 ? 5.972 23.910 3.365 1.00 84.38 185 ASP A O 1
ATOM 1527 N N . VAL A 1 186 ? 6.833 22.319 2.040 1.00 86.06 186 VAL A N 1
ATOM 1528 C CA . VAL A 1 186 ? 5.624 21.485 2.030 1.00 86.06 186 VAL A CA 1
ATOM 1529 C C . VAL A 1 186 ? 5.257 21.053 3.451 1.00 86.06 186 VAL A C 1
ATOM 1531 O O . VAL A 1 186 ? 4.112 21.233 3.869 1.00 86.06 186 VAL A O 1
ATOM 1534 N N . ILE A 1 187 ? 6.218 20.534 4.224 1.00 86.31 187 ILE A N 1
ATOM 1535 C CA . ILE A 1 187 ? 5.986 20.149 5.625 1.00 86.31 187 ILE A CA 1
ATOM 1536 C C . ILE A 1 187 ? 5.559 21.361 6.457 1.00 86.31 187 ILE A C 1
ATOM 1538 O O . ILE A 1 187 ? 4.594 21.278 7.221 1.00 86.31 187 ILE A O 1
ATOM 1542 N N . LEU A 1 188 ? 6.246 22.494 6.302 1.00 91.38 188 LEU A N 1
ATOM 1543 C CA . LEU A 1 188 ? 5.943 23.706 7.052 1.00 91.38 188 LEU A CA 1
ATOM 1544 C C . LEU A 1 188 ? 4.537 24.220 6.728 1.00 91.38 188 LEU A C 1
ATOM 1546 O O . LEU A 1 188 ? 3.792 24.560 7.644 1.00 91.38 188 LEU A O 1
ATOM 1550 N N . THR A 1 189 ? 4.136 24.229 5.458 1.00 92.06 189 THR A N 1
ATOM 1551 C CA . THR A 1 189 ? 2.791 24.621 5.019 1.00 92.06 189 THR A CA 1
ATOM 1552 C C . THR A 1 189 ? 1.725 23.695 5.600 1.00 92.06 189 THR A C 1
ATOM 1554 O O . THR A 1 189 ? 0.720 24.190 6.111 1.00 92.06 189 THR A O 1
ATOM 1557 N N . ILE A 1 190 ? 1.954 22.375 5.604 1.00 90.06 190 ILE A N 1
ATOM 1558 C CA . ILE A 1 190 ? 1.035 21.393 6.208 1.00 90.06 190 ILE A CA 1
ATOM 1559 C C . ILE A 1 190 ? 0.812 21.681 7.697 1.00 90.06 190 ILE A C 1
ATOM 1561 O O . ILE A 1 190 ? -0.326 21.648 8.163 1.00 90.06 190 ILE A O 1
ATOM 1565 N N . LEU A 1 191 ? 1.875 22.003 8.437 1.00 93.19 191 LEU A N 1
ATOM 1566 C CA . LEU A 1 191 ? 1.798 22.241 9.880 1.00 93.19 191 LEU A CA 1
ATOM 1567 C C . LEU A 1 191 ? 1.277 23.639 10.243 1.00 93.19 191 LEU A C 1
ATOM 1569 O O . LEU A 1 191 ? 0.566 23.789 11.233 1.00 93.19 191 LEU A O 1
ATOM 1573 N N . THR A 1 192 ? 1.620 24.665 9.462 1.00 95.31 192 THR A N 1
ATOM 1574 C CA . THR A 1 192 ? 1.333 26.070 9.806 1.00 95.31 192 THR A CA 1
ATOM 1575 C C . THR A 1 192 ? 0.058 26.615 9.170 1.00 95.31 192 THR A C 1
ATOM 1577 O O . THR A 1 192 ? -0.520 27.567 9.694 1.00 95.31 192 THR A O 1
ATOM 1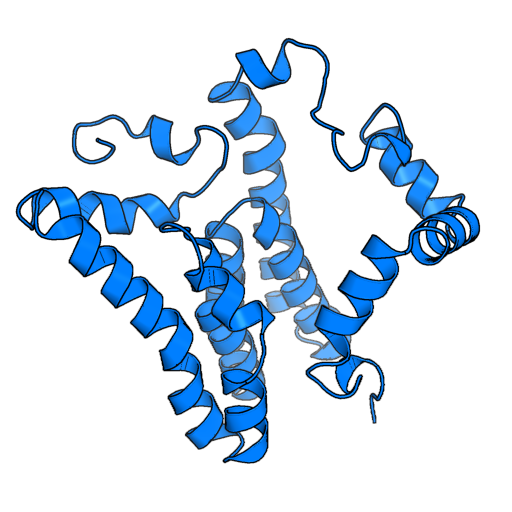580 N N . LYS A 1 193 ? -0.414 26.032 8.058 1.00 94.56 193 LYS A N 1
ATOM 1581 C CA . LYS A 1 193 ? -1.560 26.544 7.284 1.00 94.56 193 LYS A CA 1
ATOM 1582 C C . LYS A 1 193 ? -2.658 25.492 7.013 1.00 94.56 193 LYS A C 1
ATOM 1584 O O . LYS A 1 193 ? -3.168 25.432 5.892 1.00 94.56 193 LYS A O 1
ATOM 1589 N N . PRO A 1 194 ? -3.115 24.706 8.010 1.00 92.94 194 PRO A N 1
ATOM 1590 C CA . PRO A 1 194 ? -4.077 23.622 7.780 1.00 92.94 194 PRO A CA 1
ATOM 1591 C C . PRO A 1 194 ? -5.434 24.104 7.236 1.00 92.94 194 PRO A C 1
ATOM 1593 O O . PRO A 1 194 ? -6.002 23.477 6.346 1.00 92.94 194 PRO A O 1
ATOM 1596 N N . PHE A 1 195 ? -5.947 25.249 7.703 1.00 93.50 195 PHE A N 1
ATOM 1597 C CA . PHE A 1 195 ? -7.225 25.795 7.219 1.00 93.50 195 PHE A CA 1
ATOM 1598 C C . PHE A 1 195 ? -7.169 26.256 5.762 1.00 93.50 195 PHE A C 1
ATOM 1600 O O . PHE A 1 195 ? -8.139 26.102 5.023 1.00 93.50 195 PHE A O 1
ATOM 1607 N N . TRP A 1 196 ? -6.029 26.806 5.342 1.00 93.94 196 TRP A N 1
ATOM 1608 C CA . TRP A 1 196 ? -5.824 27.207 3.955 1.00 93.94 196 TRP A CA 1
ATOM 1609 C C . TRP A 1 196 ? -5.792 25.982 3.035 1.00 93.94 196 TRP A C 1
ATOM 1611 O O . TRP A 1 196 ? -6.470 25.981 2.014 1.00 93.94 196 TRP A O 1
ATOM 1621 N N . ILE A 1 197 ? -5.111 24.906 3.449 1.00 92.06 197 ILE A N 1
ATOM 1622 C CA . ILE A 1 197 ? -5.097 23.625 2.726 1.00 92.06 197 ILE A CA 1
ATOM 1623 C C . ILE A 1 197 ? -6.512 23.064 2.578 1.00 92.06 197 ILE A C 1
ATOM 1625 O O . ILE A 1 197 ? -6.904 22.676 1.481 1.00 92.06 197 ILE A O 1
ATOM 1629 N N . LEU A 1 198 ? -7.300 23.045 3.657 1.00 91.19 198 LEU A N 1
ATOM 1630 C CA . LEU A 1 198 ? -8.688 22.580 3.594 1.00 91.19 198 LEU A CA 1
ATOM 1631 C C . LEU A 1 198 ? -9.511 23.423 2.618 1.00 91.19 198 LEU A C 1
ATOM 1633 O O . LEU A 1 198 ? -10.216 22.864 1.781 1.00 91.19 198 LEU A O 1
ATOM 1637 N N . LYS A 1 199 ? -9.383 24.754 2.672 1.00 93.25 199 LYS A N 1
ATOM 1638 C CA . LYS A 1 199 ? -10.047 25.646 1.715 1.00 93.25 199 LYS A CA 1
ATOM 1639 C C . LYS A 1 199 ? -9.661 25.299 0.278 1.00 93.25 199 LYS A C 1
ATOM 1641 O O . LYS A 1 199 ? -10.540 25.204 -0.568 1.00 93.25 199 LYS A O 1
ATOM 1646 N N . GLU A 1 200 ? -8.384 25.067 0.014 1.00 90.38 200 GLU A N 1
ATOM 1647 C CA . GLU A 1 200 ? -7.861 24.736 -1.314 1.00 90.38 200 GLU A CA 1
ATOM 1648 C C . GLU A 1 200 ? -8.338 23.357 -1.813 1.00 90.38 200 GLU A C 1
ATOM 1650 O O . GLU A 1 200 ? -8.574 23.152 -3.005 1.00 90.38 200 GLU A O 1
ATOM 1655 N N . ILE A 1 201 ? -8.536 22.396 -0.907 1.00 89.50 201 ILE A N 1
ATOM 1656 C CA . ILE A 1 201 ? -9.136 21.095 -1.227 1.00 89.50 201 ILE A CA 1
ATOM 1657 C C . ILE A 1 201 ? -10.616 21.261 -1.586 1.00 89.50 201 ILE A C 1
ATOM 1659 O O . ILE A 1 201 ? -11.045 20.748 -2.616 1.00 89.50 201 ILE A O 1
A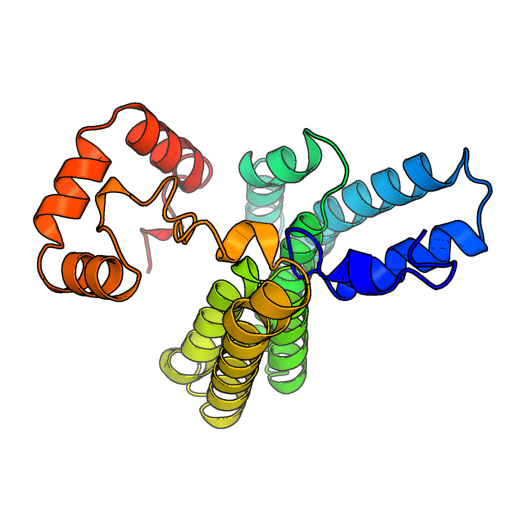TOM 1663 N N . PHE A 1 202 ? -11.386 21.992 -0.775 1.00 93.19 202 PHE A N 1
ATOM 1664 C CA . PHE A 1 202 ? -12.833 22.147 -0.971 1.00 93.19 202 PHE A CA 1
ATOM 1665 C C . PHE A 1 202 ? -13.220 23.175 -2.044 1.00 93.19 202 PHE A C 1
ATOM 1667 O O . PHE A 1 202 ? -14.355 23.155 -2.511 1.00 93.19 202 PHE A O 1
ATOM 1674 N N . SER A 1 203 ? -12.302 24.053 -2.456 1.00 92.75 203 SER A N 1
ATOM 1675 C CA . SER A 1 203 ? -12.545 25.024 -3.536 1.00 92.75 203 SER A CA 1
ATOM 1676 C C . SER A 1 203 ? -12.404 24.410 -4.930 1.00 92.75 203 SER A C 1
ATOM 1678 O O . SER A 1 203 ? -12.904 24.974 -5.898 1.00 92.75 203 SER A O 1
ATOM 1680 N N . ASN A 1 204 ? -11.728 23.265 -5.054 1.00 90.81 204 ASN A N 1
ATOM 1681 C CA . ASN A 1 204 ? -11.544 22.578 -6.326 1.00 90.81 204 ASN A CA 1
ATOM 1682 C C . ASN A 1 204 ? -12.597 21.471 -6.495 1.00 90.81 204 ASN A C 1
ATOM 1684 O O . ASN A 1 204 ? -12.618 20.493 -5.746 1.00 90.81 204 ASN A O 1
ATOM 1688 N N . GLU A 1 205 ? -13.448 21.609 -7.511 1.00 92.88 205 GLU A N 1
ATOM 1689 C CA . GLU A 1 205 ? -14.558 20.686 -7.771 1.00 92.88 205 GLU A CA 1
ATOM 1690 C C . GLU A 1 205 ? -14.092 19.237 -8.001 1.00 92.88 205 GLU A C 1
ATOM 1692 O O . GLU A 1 205 ? -14.714 18.296 -7.504 1.00 92.88 205 GLU A O 1
ATOM 1697 N N . GLU A 1 206 ? -12.978 19.033 -8.706 1.00 90.31 206 GLU A N 1
ATOM 1698 C CA . GLU A 1 206 ? -12.451 17.696 -8.999 1.00 90.31 206 GLU A CA 1
ATOM 1699 C C . GLU A 1 206 ? -11.946 16.992 -7.737 1.00 90.31 206 GLU A C 1
ATOM 1701 O O . GLU A 1 206 ? -12.215 15.806 -7.537 1.00 90.31 206 GLU A O 1
ATOM 1706 N N . ARG A 1 207 ? -11.277 17.726 -6.838 1.00 89.50 207 ARG A N 1
ATOM 1707 C CA . ARG A 1 207 ? -10.818 17.186 -5.545 1.00 89.50 207 ARG A CA 1
ATOM 1708 C C . ARG A 1 207 ? -11.994 16.767 -4.670 1.00 89.50 207 ARG A C 1
ATOM 1710 O O . ARG A 1 207 ? -11.941 15.717 -4.031 1.00 89.50 207 ARG A O 1
ATOM 1717 N N . VAL A 1 208 ? -13.071 17.549 -4.675 1.00 91.69 208 VAL A N 1
ATOM 1718 C CA . VAL A 1 208 ? -14.300 17.208 -3.952 1.00 91.69 208 VAL A CA 1
ATOM 1719 C C . VAL A 1 208 ? -14.947 15.961 -4.557 1.00 91.69 208 VAL A C 1
ATOM 1721 O O . VAL A 1 208 ? -15.224 15.016 -3.818 1.00 91.69 208 VAL A O 1
ATOM 1724 N N . LYS A 1 209 ? -15.112 15.893 -5.888 1.00 91.06 209 LYS A N 1
ATOM 1725 C CA . LYS A 1 209 ? -15.615 14.688 -6.579 1.00 91.06 209 LYS A CA 1
ATOM 1726 C C . LYS A 1 209 ? -14.792 13.451 -6.228 1.00 91.06 209 LYS A C 1
ATOM 1728 O O . LYS A 1 209 ? -15.365 12.408 -5.926 1.00 91.06 209 LYS A O 1
ATOM 1733 N N . TYR A 1 210 ? -13.468 13.578 -6.186 1.00 87.75 210 TYR A N 1
ATOM 1734 C CA . TYR A 1 210 ? -12.575 12.490 -5.794 1.00 87.75 210 TYR A CA 1
ATOM 1735 C C . TYR A 1 210 ? -12.848 11.982 -4.367 1.00 87.75 210 TYR A C 1
ATOM 1737 O O . TYR A 1 210 ? -12.959 10.774 -4.162 1.00 87.75 210 TYR A O 1
ATOM 1745 N N . ILE A 1 211 ? -13.036 12.875 -3.388 1.00 88.62 211 ILE A N 1
ATOM 1746 C CA . ILE A 1 211 ? -13.406 12.499 -2.008 1.00 88.62 211 ILE A CA 1
ATOM 1747 C C . ILE A 1 211 ? -14.749 11.751 -1.989 1.00 88.62 211 ILE A C 1
ATOM 1749 O O . ILE A 1 211 ? -14.876 10.730 -1.308 1.00 88.62 211 ILE A O 1
ATOM 1753 N N . PHE A 1 212 ? -15.737 12.215 -2.759 1.00 88.69 212 PHE A N 1
ATOM 1754 C CA . PHE A 1 212 ? -17.027 11.531 -2.886 1.00 88.69 212 PHE A CA 1
ATOM 1755 C C . PHE A 1 212 ? -16.896 10.144 -3.519 1.00 88.69 212 PHE A C 1
ATOM 1757 O O . PHE A 1 212 ? -17.521 9.207 -3.032 1.00 88.69 212 PHE A O 1
ATOM 1764 N N . TYR A 1 213 ? -16.067 9.966 -4.546 1.00 86.25 213 TYR A N 1
ATOM 1765 C CA . TYR A 1 213 ? -15.828 8.643 -5.130 1.00 86.25 213 TYR A CA 1
ATOM 1766 C C . TYR A 1 213 ? -15.104 7.702 -4.166 1.00 86.25 213 TYR A C 1
ATOM 1768 O O . TYR A 1 213 ? -15.431 6.517 -4.107 1.00 86.25 213 TYR A O 1
ATOM 1776 N N . LEU A 1 214 ? -14.169 8.228 -3.373 1.00 85.81 214 LEU A N 1
ATOM 1777 C CA . LEU A 1 214 ? -13.393 7.436 -2.426 1.00 85.81 214 LEU A CA 1
ATOM 1778 C C . LEU A 1 214 ? -14.238 6.956 -1.237 1.00 85.81 214 LEU A C 1
ATOM 1780 O O . LEU A 1 214 ? -14.188 5.784 -0.875 1.00 85.81 214 LEU A O 1
ATOM 1784 N N . PHE A 1 215 ? -15.032 7.840 -0.628 1.00 86.75 215 PHE A N 1
ATOM 1785 C CA . PHE A 1 215 ? -15.771 7.517 0.601 1.00 86.75 215 PHE A CA 1
ATOM 1786 C C . PHE A 1 215 ? -17.261 7.259 0.386 1.00 86.75 215 PHE A C 1
ATOM 1788 O O . PHE A 1 215 ? -17.862 6.490 1.140 1.00 86.75 215 PHE A O 1
ATOM 1795 N N . GLY A 1 216 ? -17.863 7.858 -0.640 1.00 83.31 216 GLY A N 1
ATOM 1796 C CA . GLY A 1 216 ? -19.284 7.707 -0.950 1.00 83.31 216 GLY A CA 1
ATOM 1797 C C . GLY A 1 216 ? -19.649 6.279 -1.342 1.00 83.31 216 GLY A C 1
ATOM 1798 O O . GLY A 1 216 ? -20.697 5.793 -0.924 1.00 83.31 216 GLY A O 1
ATOM 1799 N N . ALA A 1 217 ? -18.749 5.560 -2.023 1.00 79.69 217 ALA A N 1
ATOM 1800 C CA . ALA A 1 217 ? -18.925 4.137 -2.332 1.00 79.69 217 ALA A CA 1
ATOM 1801 C C . ALA A 1 217 ? -19.065 3.257 -1.073 1.00 79.69 217 ALA A C 1
ATOM 1803 O O . ALA A 1 217 ? -19.658 2.184 -1.124 1.00 79.69 217 ALA A O 1
ATOM 1804 N N . LEU A 1 218 ? -18.552 3.724 0.069 1.00 83.00 218 LEU A N 1
ATOM 1805 C CA . LEU A 1 218 ? -18.661 3.058 1.367 1.00 83.00 218 LEU A CA 1
ATOM 1806 C C . LEU A 1 218 ? -19.675 3.749 2.288 1.00 83.00 218 LEU A C 1
ATOM 1808 O O . LEU A 1 218 ? -19.616 3.564 3.501 1.00 83.00 218 LEU A O 1
ATOM 1812 N N . GLY A 1 219 ? -20.562 4.595 1.750 1.00 84.44 219 GLY A N 1
ATOM 1813 C CA . GLY A 1 219 ? -21.556 5.334 2.532 1.00 84.44 219 GLY A CA 1
ATOM 1814 C C . GLY A 1 219 ? -20.944 6.204 3.632 1.00 84.44 219 GLY A C 1
ATOM 1815 O O . GLY A 1 219 ? -21.577 6.407 4.663 1.00 84.44 219 GLY A O 1
ATOM 1816 N N . PHE A 1 220 ? -19.696 6.658 3.456 1.00 85.62 220 PHE A N 1
ATOM 1817 C CA . PHE A 1 220 ? -18.930 7.409 4.457 1.00 85.62 220 PHE A CA 1
ATOM 1818 C C . PHE A 1 220 ? -18.729 6.679 5.800 1.00 85.62 220 PHE A C 1
ATOM 1820 O O . PHE A 1 220 ? -18.289 7.294 6.771 1.00 85.62 220 PHE A O 1
ATOM 1827 N N . ILE A 1 221 ? -18.945 5.357 5.849 1.00 82.75 221 ILE A N 1
ATOM 1828 C CA . ILE A 1 221 ? -18.726 4.514 7.037 1.00 82.75 221 ILE A CA 1
ATOM 1829 C C . ILE A 1 221 ? -17.334 4.715 7.664 1.00 82.75 221 ILE A C 1
ATOM 1831 O O . ILE A 1 221 ? -17.262 4.752 8.890 1.00 82.75 221 ILE A O 1
ATOM 1835 N N . PRO A 1 222 ? -16.231 4.917 6.908 1.00 81.00 222 PRO A N 1
ATOM 1836 C CA . PRO A 1 222 ? -14.923 5.182 7.515 1.00 81.00 222 PRO A CA 1
ATOM 1837 C C . PRO A 1 222 ? -14.866 6.403 8.453 1.00 81.00 222 PRO A C 1
ATOM 1839 O O . PRO A 1 222 ? -13.995 6.447 9.319 1.00 81.00 222 PRO A O 1
ATOM 1842 N N . PHE A 1 223 ? -15.776 7.375 8.314 1.00 81.12 223 PHE A N 1
ATOM 1843 C CA . PHE A 1 223 ? -15.891 8.526 9.223 1.00 81.12 223 PHE A CA 1
ATOM 1844 C C . PHE A 1 223 ? -16.828 8.266 10.406 1.00 81.12 223 PHE A C 1
ATOM 1846 O O . PHE A 1 223 ? -16.741 8.936 11.434 1.00 81.12 223 PHE A O 1
ATOM 1853 N N . LEU A 1 224 ? -17.716 7.286 10.269 1.00 78.06 224 LEU A N 1
ATOM 1854 C CA . LEU A 1 224 ? -18.702 6.896 11.265 1.00 78.06 224 LEU A CA 1
ATOM 1855 C C . LEU A 1 224 ? -18.104 5.796 12.136 1.00 78.06 224 LEU A C 1
ATOM 1857 O O . LEU A 1 224 ? -18.483 4.627 12.074 1.00 78.06 224 LEU A O 1
ATOM 1861 N N . LYS A 1 225 ? -17.103 6.165 12.929 1.00 59.47 225 LYS A N 1
ATOM 1862 C CA . LYS A 1 225 ? -16.602 5.263 13.958 1.00 59.47 225 LYS A CA 1
ATOM 1863 C C . LYS A 1 225 ? -17.706 5.060 15.015 1.00 59.47 225 LYS A C 1
ATOM 1865 O O . LYS A 1 225 ? -18.275 6.062 15.448 1.00 59.47 225 LYS A O 1
ATOM 1870 N N . PRO A 1 226 ? -17.991 3.830 15.473 1.00 47.41 226 PRO A N 1
ATOM 1871 C CA . PRO A 1 226 ? -18.521 3.626 16.815 1.00 47.41 226 PRO A CA 1
ATOM 1872 C C . PRO A 1 226 ? -17.440 3.852 17.891 1.00 47.41 226 PRO A C 1
ATOM 1874 O O . PRO A 1 226 ? -16.235 3.583 17.643 1.00 47.41 226 PRO A O 1
#

InterPro domains:
  IPR018650 Sulfolobus virus STSV1, Orf64 [PF09852] (13-225)

Foldseek 3Di:
DVLVVPVLVCQPPWNANVCVVLVVVPVVDDPVCSQVVQLVVLVCLLLVVLVVCCVPPNDPVSVLSVQQVVSCVCNPDGDALLSLLVVLCSQLVVCVVVVVLVSNLVSLVVQLNRILVSLVVSLVSLVCCVPVVVVNVSSVCSNVSSVVSNCCNPPPSCCVSPVVCPVVLPPCCPVVVVQDSDPVSNVCSVVPPVVVVVCVQVVDPVSVVVVCSNCVSVVVVVVVDD

pLDDT: mean 88.28, std 10.8, range [44.75, 98.5]

Organism: NCBI:txid408172

Secondary structure (DSSP, 8-state):
-GGGT-GGGGGSSS--TTHHHHHHHHHHS-TTTHHHHHHHHHHHHHHHHHHHHHHHH-HHHHHHHHT-HHHHHTTSSS--GGGGHHHHHHHHHHHHHTT-HHHHHHHHHHHHHH-TTHHHHHHHHHHHHHHTS--HHHHHHHHHHHHHHHHIIIIIIHHHH-HHHHTTS----GGGGGG-SSHHHHHHHHHH-HHHHHHHHHH-HHHHHHHHHHHHTTTTGGG---